Protein AF-F4R7H4-F1 (afdb_monomer_lite)

Radius of gyration: 37.0 Å; chains: 1; bounding box: 96×62×114 Å

Secondary structure (DSSP, 8-state):
---SSSHHHHHHHHHTT--SHHHHHHHHHHHHHHHHHHHHHHHHHHHHHHHHHHHHHHHHHHHHHHHHHHHHHHHHHHHHHHHHHHHTT-TT-SBSSSB--SSS--B-TTBHHHHHHTSHHHHHSSPP-GGGPPPHHHHHHHHHHHHHHHHHHHHHHHHHHHHTT---B-TTS-B-------SSS--------TT--THHHHHHHHHTTT-------HHHHHHHS-HHHHHHHHHHHHHHHHH-STT--SS-HHHHHHHHHHHHHHH-HHHHHHHHHHHHHHHHHHHGGGTS-GGGS-GGG---PPPPHHHHHHHHHHHHHHHHHHHHHHTS----

Sequence (336 aa):
MPGLDESHIEMGSWLSHCDTPADHAINLGLFLSKIHQDVLDGQASIRDELMDRIDTIKDNISNDVIERVQEHLDSGEKLTFQLGCQHVIDSSIEAYTAIIRKPNKTIIENSLFRKIKGLPWCTEQLPPKPNGIALTSDTQTLATMIKEKAKHARENLHTVVLNLIVAVSDVQGQYLTFIRLLDWSVSLYCYIHKEETTEMFLFQIVHVDNGVGESRSSDEIWDNTDMISCTRYAYLRRECLRIYHPNKATSTIWTEVDNQLEYLRSKGRPYTTCFYNILYQQDRKRFDKGTVMYDNIPLADRSFKMPSDDEIQAEIPKLQSRKTNKKANKKTPNKN

Foldseek 3Di:
DPDPPPVVVVVVVQVVPDPDPVSVVVSVVVVVVVVVVVVVVVVVVVVVVVVVVVVVVVVVVVVVVVVVVVVLVVVLLVVLLLLLLLLVLPLQALALDQFDDDDPRDGDCRYSLNSSCVDPVVVVQFPPDDVPNGDPVSVVVSSVSSRVSNVVSVVVVLVLLVCLQDQPQDPVRDRPPPPPPDDDPDPPDDDDDDDDHNQVVLVVSVVSPDPDPDDDDSVRSVVPDDLSSLLSSLVLSLLSLQCPPPPHPPDDSSSVVSVVSVVLVVVDDLLVVLQSVVSSVVSCVQCVSSPDHNVNQPPVRSPSDGDDPVSSVVCSVVVVVVVVVVVVVVPPDPPD

pLDDT: mean 75.37, std 18.03, range [28.56, 97.88]

Structure (mmCIF, N/CA/C/O backbone):
data_AF-F4R7H4-F1
#
_entry.id   AF-F4R7H4-F1
#
loop_
_atom_site.group_PDB
_atom_site.id
_atom_site.type_symbol
_atom_site.label_atom_id
_atom_site.label_alt_id
_atom_site.label_comp_id
_atom_site.label_asym_id
_atom_site.label_entity_id
_atom_site.label_seq_id
_atom_site.pdbx_PDB_ins_code
_atom_site.Cartn_x
_atom_site.Cartn_y
_atom_site.Cartn_z
_atom_site.occupancy
_atom_site.B_iso_or_equiv
_atom_site.auth_seq_id
_atom_site.auth_comp_id
_atom_site.auth_asym_id
_atom_site.auth_atom_id
_atom_site.pdbx_PDB_model_num
ATOM 1 N N . MET A 1 1 ? 19.031 9.542 -57.706 1.00 40.97 1 MET A N 1
ATOM 2 C CA . MET A 1 1 ? 20.351 9.741 -58.333 1.00 40.97 1 MET A CA 1
ATOM 3 C C . MET A 1 1 ? 20.294 10.932 -59.279 1.00 40.97 1 MET A C 1
ATOM 5 O O . MET A 1 1 ? 19.882 10.759 -60.419 1.00 40.97 1 MET A O 1
ATOM 9 N N . PRO A 1 2 ? 20.636 12.139 -58.813 1.00 41.09 2 PRO A N 1
ATOM 10 C CA . PRO A 1 2 ? 20.999 13.255 -59.678 1.00 41.09 2 PRO A CA 1
ATOM 11 C C . PRO A 1 2 ? 22.536 13.315 -59.777 1.00 41.09 2 PRO A C 1
ATOM 13 O O . PRO A 1 2 ? 23.189 13.416 -58.744 1.00 41.09 2 PRO A O 1
ATOM 16 N N . GLY A 1 3 ? 23.126 13.205 -60.974 1.00 48.34 3 GLY A N 1
ATOM 17 C CA . GLY A 1 3 ? 24.572 13.460 -61.139 1.00 48.34 3 GLY A CA 1
ATOM 18 C C . GLY A 1 3 ? 25.363 12.600 -62.131 1.00 48.34 3 GLY A C 1
ATOM 19 O O . GLY A 1 3 ? 26.576 12.740 -62.181 1.00 48.34 3 GLY A O 1
ATOM 20 N N . LEU A 1 4 ? 24.735 11.726 -62.925 1.00 53.59 4 LEU A N 1
ATOM 21 C CA . LEU A 1 4 ? 25.454 10.938 -63.947 1.00 53.59 4 LEU A CA 1
ATOM 22 C C . LEU A 1 4 ? 25.611 11.651 -65.306 1.00 53.59 4 LEU A C 1
ATOM 24 O O . LEU A 1 4 ? 26.200 11.078 -66.215 1.00 53.59 4 LEU A O 1
ATOM 28 N N . ASP A 1 5 ? 25.090 12.871 -65.466 1.00 54.50 5 ASP A N 1
ATOM 29 C CA . ASP A 1 5 ? 24.923 13.482 -66.798 1.00 54.50 5 ASP A CA 1
ATOM 30 C C . ASP A 1 5 ? 26.128 14.328 -67.269 1.00 54.50 5 ASP A C 1
ATOM 32 O O . ASP A 1 5 ? 26.300 14.551 -68.462 1.00 54.50 5 ASP A O 1
ATOM 36 N N . GLU A 1 6 ? 27.023 14.759 -66.369 1.00 57.12 6 GLU A N 1
ATOM 37 C CA . GLU A 1 6 ? 28.155 15.634 -66.745 1.00 57.12 6 GLU A CA 1
ATOM 38 C C . GLU A 1 6 ? 29.482 14.891 -66.991 1.00 57.12 6 GLU A C 1
ATOM 40 O O . GLU A 1 6 ? 30.329 15.374 -67.743 1.00 57.12 6 GLU A O 1
ATOM 45 N N . SER A 1 7 ? 29.672 13.681 -66.451 1.00 57.09 7 SER A N 1
ATOM 46 C CA . SER A 1 7 ? 30.944 12.944 -66.577 1.00 57.09 7 SER A CA 1
ATOM 47 C C . SER A 1 7 ? 31.187 12.351 -67.971 1.00 57.09 7 SER A C 1
ATOM 49 O O . SER A 1 7 ? 32.331 12.093 -68.351 1.00 57.09 7 SER A O 1
ATOM 51 N N . HIS A 1 8 ? 30.134 12.171 -68.772 1.00 56.53 8 HIS A N 1
ATOM 52 C CA . HIS A 1 8 ? 30.250 11.655 -70.137 1.00 56.53 8 HIS A CA 1
ATOM 53 C C . HIS A 1 8 ? 30.793 12.686 -71.139 1.00 56.53 8 HIS A C 1
ATOM 55 O O . HIS A 1 8 ? 31.329 12.291 -72.176 1.00 56.53 8 HIS A O 1
ATOM 61 N N . ILE A 1 9 ? 30.700 13.987 -70.837 1.00 57.56 9 ILE A N 1
ATOM 62 C CA . ILE A 1 9 ? 31.114 15.058 -71.758 1.00 57.56 9 ILE A CA 1
ATOM 63 C C . ILE A 1 9 ? 32.633 15.298 -71.700 1.00 57.56 9 ILE A C 1
ATOM 65 O O . ILE A 1 9 ? 33.240 15.616 -72.723 1.00 57.56 9 ILE A O 1
ATOM 69 N N . GLU A 1 10 ? 33.291 15.066 -70.561 1.00 58.97 10 GLU A N 1
ATOM 70 C CA . GLU A 1 10 ? 34.741 15.287 -70.449 1.00 58.97 10 GLU A CA 1
ATOM 71 C C . GLU A 1 10 ? 35.575 14.209 -71.157 1.00 58.97 10 GLU A C 1
ATOM 73 O O . GLU A 1 10 ? 36.623 14.515 -71.722 1.00 58.97 10 GLU A O 1
ATOM 78 N N . MET A 1 11 ? 35.101 12.964 -71.230 1.00 60.44 11 MET A N 1
ATOM 79 C CA . MET A 1 11 ? 35.876 11.831 -71.760 1.00 60.44 11 MET A CA 1
ATOM 80 C C . MET A 1 11 ? 36.337 12.006 -73.217 1.00 60.44 11 MET A C 1
ATOM 82 O O . MET A 1 11 ? 37.441 11.598 -73.581 1.00 60.44 11 MET A O 1
ATOM 86 N N . GLY A 1 12 ? 35.503 12.636 -74.053 1.00 64.12 12 GLY A N 1
ATOM 87 C CA . GLY A 1 12 ? 35.813 12.879 -75.465 1.00 64.12 12 GLY A CA 1
ATOM 88 C C . GLY A 1 12 ? 36.927 13.910 -75.681 1.00 64.12 12 GLY A C 1
ATOM 89 O O . GLY A 1 12 ? 37.646 13.830 -76.673 1.00 64.12 12 GLY A O 1
ATOM 90 N N . SER A 1 13 ? 37.107 14.839 -74.736 1.00 65.81 13 SER A N 1
ATOM 91 C CA . SER A 1 13 ? 38.111 15.912 -74.805 1.00 65.81 13 SER A CA 1
ATOM 92 C C . SER A 1 13 ? 39.533 15.414 -74.503 1.00 65.81 13 SER A C 1
ATOM 94 O O . SER A 1 13 ? 40.510 15.869 -75.103 1.00 65.81 13 SER A O 1
ATOM 96 N N . TRP A 1 14 ? 39.659 14.421 -73.616 1.00 65.38 14 TRP A N 1
ATOM 97 C CA . TRP A 1 14 ? 40.955 13.883 -73.184 1.00 65.38 14 TRP A CA 1
ATOM 98 C C . TRP A 1 14 ? 41.638 13.014 -74.248 1.00 65.38 14 TRP A C 1
ATOM 100 O O . TRP A 1 14 ? 42.864 12.990 -74.339 1.00 65.38 14 TRP A O 1
ATOM 110 N N . LEU A 1 15 ? 40.861 12.321 -75.084 1.00 62.66 15 LEU A N 1
ATOM 111 C CA . LEU A 1 15 ? 41.403 11.439 -76.123 1.00 62.66 15 LEU A CA 1
ATOM 112 C C . LEU A 1 15 ? 41.821 12.186 -77.399 1.00 62.66 15 LEU A C 1
ATOM 114 O O . LEU A 1 15 ? 42.619 11.658 -78.168 1.00 62.66 15 LEU A O 1
ATOM 118 N N . SER A 1 16 ? 41.340 13.414 -77.631 1.00 69.44 16 SER A N 1
ATOM 119 C CA . SER A 1 16 ? 41.625 14.151 -78.872 1.00 69.44 16 SER A CA 1
ATOM 120 C C . SER A 1 16 ? 42.979 14.876 -78.897 1.00 69.44 16 SER A C 1
ATOM 122 O O . SER A 1 16 ? 43.297 15.489 -79.911 1.00 69.44 16 SER A O 1
ATOM 124 N N . HIS A 1 17 ? 43.759 14.839 -77.809 1.00 67.00 17 HIS A N 1
ATOM 125 C CA . HIS A 1 17 ? 45.001 15.617 -77.638 1.00 67.00 17 HIS A CA 1
ATOM 126 C C . HIS A 1 17 ? 46.262 14.759 -77.405 1.00 67.00 17 HIS A C 1
ATOM 128 O O . HIS A 1 17 ? 47.258 15.251 -76.882 1.00 67.00 17 HIS A O 1
ATOM 134 N N . CYS A 1 18 ? 46.236 13.469 -77.751 1.00 75.38 18 CYS A N 1
ATOM 135 C CA . CYS A 1 18 ? 47.376 12.573 -77.536 1.00 75.38 18 CYS A CA 1
ATOM 136 C C . CYS A 1 18 ? 48.176 12.361 -78.832 1.00 75.38 18 CYS A C 1
ATOM 138 O O . CYS A 1 18 ? 47.785 11.543 -79.665 1.00 75.38 18 CYS A O 1
ATOM 140 N N . ASP A 1 19 ? 49.318 13.037 -78.985 1.00 83.31 19 ASP A N 1
ATOM 141 C CA . ASP A 1 19 ? 50.159 12.928 -80.190 1.00 83.31 19 ASP A CA 1
ATOM 142 C C . ASP A 1 19 ? 51.102 11.708 -80.169 1.00 83.31 19 ASP A C 1
ATOM 144 O O . ASP A 1 19 ? 51.623 11.303 -81.212 1.00 83.31 19 ASP A O 1
ATOM 148 N N . THR A 1 20 ? 51.320 11.082 -79.001 1.00 89.25 20 THR A N 1
ATOM 149 C CA . THR A 1 20 ? 52.224 9.929 -78.861 1.00 89.25 20 THR A CA 1
ATOM 150 C C . THR A 1 20 ? 51.606 8.743 -78.096 1.00 89.25 20 THR A C 1
ATOM 152 O O . THR A 1 20 ? 50.679 8.910 -77.296 1.00 89.25 20 THR A O 1
ATOM 155 N N . PRO A 1 21 ? 52.117 7.506 -78.285 1.00 84.31 21 PRO A N 1
ATOM 156 C CA . PRO A 1 21 ? 51.706 6.341 -77.490 1.00 84.31 21 PRO A CA 1
ATOM 157 C C . PRO A 1 21 ? 51.976 6.479 -75.982 1.00 84.31 21 PRO A C 1
ATOM 159 O O . PRO A 1 21 ? 51.284 5.858 -75.177 1.00 84.31 21 PRO A O 1
ATOM 162 N N . ALA A 1 22 ? 52.972 7.281 -75.589 1.00 84.56 22 ALA A N 1
ATOM 163 C CA . ALA A 1 22 ? 53.285 7.534 -74.183 1.00 84.56 22 ALA A CA 1
ATOM 164 C C . ALA A 1 22 ? 52.190 8.378 -73.508 1.00 84.56 22 ALA A C 1
ATOM 166 O O . ALA A 1 22 ? 51.763 8.045 -72.403 1.00 84.56 22 ALA A O 1
ATOM 167 N N . ASP A 1 23 ? 51.672 9.394 -74.204 1.00 82.38 23 ASP A N 1
ATOM 168 C CA . ASP A 1 23 ? 50.584 10.244 -73.702 1.00 82.38 23 ASP A CA 1
ATOM 169 C C . ASP A 1 23 ? 49.294 9.439 -73.497 1.00 82.38 23 ASP A C 1
ATOM 171 O O . ASP A 1 23 ? 48.607 9.596 -72.489 1.00 82.38 23 ASP A O 1
ATOM 175 N N . HIS A 1 24 ? 49.014 8.486 -74.395 1.00 80.50 24 HIS A N 1
ATOM 176 C CA . HIS A 1 24 ? 47.890 7.556 -74.247 1.00 80.50 24 HIS A CA 1
ATOM 177 C C . HIS A 1 24 ? 48.006 6.691 -72.985 1.00 80.50 24 HIS A C 1
ATOM 179 O O . HIS A 1 24 ? 47.020 6.503 -72.273 1.00 80.50 24 HIS A O 1
ATOM 185 N N . ALA A 1 25 ? 49.198 6.162 -72.691 1.00 83.38 25 ALA A N 1
ATOM 186 C CA . ALA A 1 25 ? 49.417 5.335 -71.506 1.00 83.38 25 ALA A CA 1
ATOM 187 C C . ALA A 1 25 ? 49.271 6.143 -70.205 1.00 83.38 25 ALA A C 1
ATOM 189 O O . ALA A 1 25 ? 48.667 5.661 -69.245 1.00 83.38 25 ALA A O 1
ATOM 190 N N . ILE A 1 26 ? 49.777 7.381 -70.188 1.00 86.62 26 ILE A N 1
ATOM 191 C CA . ILE A 1 26 ? 49.636 8.301 -69.051 1.00 86.62 26 ILE A CA 1
ATOM 192 C C . ILE A 1 26 ? 48.159 8.639 -68.823 1.00 86.62 26 ILE A C 1
ATOM 194 O O . ILE A 1 26 ? 47.664 8.490 -67.705 1.00 86.62 26 ILE A O 1
ATOM 198 N N . ASN A 1 27 ? 47.435 9.018 -69.879 1.00 85.00 27 ASN A N 1
ATOM 199 C CA . ASN A 1 27 ? 46.018 9.365 -69.783 1.00 85.00 27 ASN A CA 1
ATOM 200 C C . ASN A 1 27 ? 45.153 8.174 -69.358 1.00 85.00 27 ASN A C 1
ATOM 202 O O . ASN A 1 27 ? 44.255 8.338 -68.533 1.00 85.00 27 ASN A O 1
ATOM 206 N N . LEU A 1 28 ? 45.463 6.960 -69.826 1.00 85.69 28 LEU A N 1
ATOM 207 C CA . LEU A 1 28 ? 44.797 5.744 -69.355 1.00 85.69 28 LEU A CA 1
ATOM 208 C C . LEU A 1 28 ? 45.054 5.492 -67.859 1.00 85.69 28 LEU A C 1
ATOM 210 O O . LEU A 1 28 ? 44.126 5.151 -67.128 1.00 85.69 28 LEU A O 1
ATOM 214 N N . GLY A 1 29 ? 46.291 5.681 -67.389 1.00 90.50 29 GLY A N 1
ATOM 215 C CA . GLY A 1 29 ? 46.644 5.547 -65.973 1.00 90.50 29 GLY A CA 1
ATOM 216 C C . GLY A 1 29 ? 45.913 6.549 -65.075 1.00 90.50 29 GLY A C 1
ATOM 217 O O . GLY A 1 29 ? 45.365 6.165 -64.038 1.00 90.50 29 GLY A O 1
ATOM 218 N N . LEU A 1 30 ? 45.850 7.819 -65.487 1.00 88.56 30 LEU A N 1
ATOM 219 C CA . LEU A 1 30 ? 45.091 8.862 -64.789 1.00 88.56 30 LEU A CA 1
ATOM 220 C C . LEU A 1 30 ? 43.593 8.547 -64.753 1.00 88.56 30 LEU A C 1
ATOM 222 O O . LEU A 1 30 ? 42.967 8.655 -63.699 1.00 88.56 30 LEU A O 1
ATOM 226 N N . PHE A 1 31 ? 43.034 8.087 -65.872 1.00 85.62 31 PHE A N 1
ATOM 227 C CA . PHE A 1 31 ? 41.631 7.702 -65.963 1.00 85.62 31 PHE A CA 1
ATOM 228 C C . PHE A 1 31 ? 41.280 6.536 -65.025 1.00 85.62 31 PHE A C 1
ATOM 230 O O . PHE A 1 31 ? 40.331 6.628 -64.245 1.00 85.62 31 PHE A O 1
ATOM 237 N N . LEU A 1 32 ? 42.077 5.462 -65.036 1.00 89.50 32 LEU A N 1
ATOM 238 C CA . LEU A 1 32 ? 41.893 4.330 -64.122 1.00 89.50 32 LEU A CA 1
ATOM 239 C C . LEU A 1 32 ? 42.036 4.752 -62.653 1.00 89.50 32 LEU A C 1
ATOM 241 O O . LEU A 1 32 ? 41.293 4.262 -61.802 1.00 89.50 32 LEU A O 1
ATOM 245 N N . SER A 1 33 ? 42.947 5.685 -62.358 1.00 91.88 33 SER A N 1
ATOM 246 C CA . SER A 1 33 ? 43.127 6.228 -61.006 1.00 91.88 33 SER A CA 1
ATOM 247 C C . SER A 1 33 ? 41.905 7.037 -60.555 1.00 91.88 33 SER A C 1
ATOM 249 O O . SER A 1 33 ? 41.483 6.901 -59.409 1.00 91.88 33 SER A O 1
ATOM 251 N N . LYS A 1 34 ? 41.289 7.820 -61.454 1.00 90.62 34 LYS A N 1
ATOM 252 C CA . LYS A 1 34 ? 40.043 8.552 -61.180 1.00 90.62 34 LYS A CA 1
ATOM 253 C C . LYS A 1 34 ? 38.870 7.605 -60.923 1.00 90.62 34 LYS A C 1
ATOM 255 O O . LYS A 1 34 ? 38.199 7.775 -59.912 1.00 90.62 34 LYS A O 1
ATOM 260 N N . ILE A 1 35 ? 38.680 6.566 -61.747 1.00 90.12 35 ILE A N 1
ATOM 261 C CA . ILE A 1 35 ? 37.654 5.537 -61.484 1.00 90.12 35 ILE A CA 1
ATOM 262 C C . ILE A 1 35 ? 37.877 4.891 -60.115 1.00 90.12 35 ILE A C 1
ATOM 264 O O . ILE A 1 35 ? 36.928 4.717 -59.356 1.00 90.12 35 ILE A O 1
ATOM 268 N N . HIS A 1 36 ? 39.119 4.512 -59.794 1.00 92.31 36 HIS A N 1
ATOM 269 C CA . HIS A 1 36 ? 39.421 3.894 -58.507 1.00 92.31 36 HIS A CA 1
ATOM 270 C C . HIS A 1 36 ? 39.072 4.824 -57.341 1.00 92.31 36 HIS A C 1
ATOM 272 O O . HIS A 1 36 ? 38.436 4.377 -56.388 1.00 92.31 36 HIS A O 1
ATOM 278 N N . GLN A 1 37 ? 39.421 6.110 -57.445 1.00 93.12 37 GLN A N 1
ATOM 279 C CA . GLN A 1 37 ? 39.066 7.108 -56.441 1.00 93.12 37 GLN A CA 1
ATOM 280 C C . GLN A 1 37 ? 37.547 7.275 -56.313 1.00 93.12 37 GLN A C 1
ATOM 282 O O . GLN A 1 37 ? 37.039 7.225 -55.201 1.00 93.12 37 GLN A O 1
ATOM 287 N N . ASP A 1 38 ? 36.809 7.369 -57.422 1.00 91.38 38 ASP A N 1
ATOM 288 C CA . ASP A 1 38 ? 35.347 7.508 -57.398 1.00 91.38 38 ASP A CA 1
ATOM 289 C C . ASP A 1 38 ? 34.661 6.273 -56.781 1.00 91.38 38 ASP A C 1
ATOM 291 O O . ASP A 1 38 ? 33.668 6.394 -56.062 1.00 91.38 38 ASP A O 1
ATOM 295 N N . VAL A 1 39 ? 35.208 5.071 -57.006 1.00 93.06 39 VAL A N 1
ATOM 296 C CA . VAL A 1 39 ? 34.743 3.841 -56.344 1.00 93.06 39 VAL A CA 1
ATOM 297 C C . VAL A 1 39 ? 35.020 3.885 -54.841 1.00 93.06 39 VAL A C 1
ATOM 299 O O . VAL A 1 39 ? 34.138 3.519 -54.064 1.00 93.06 39 VAL A O 1
ATOM 302 N N . LEU A 1 40 ? 36.209 4.326 -54.418 1.00 94.25 40 LEU A N 1
ATOM 303 C CA . LEU A 1 40 ? 36.544 4.472 -52.997 1.00 94.25 40 LEU A CA 1
ATOM 304 C C . LEU 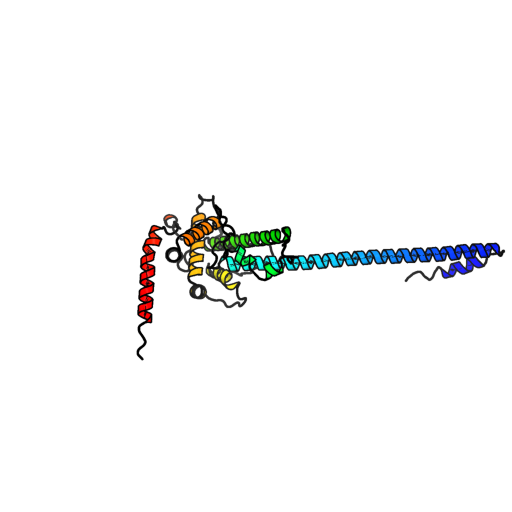A 1 40 ? 35.657 5.518 -52.312 1.00 94.25 40 LEU A C 1
ATOM 306 O O . LEU A 1 40 ? 35.152 5.257 -51.220 1.00 94.25 40 LEU A O 1
ATOM 310 N N . ASP A 1 41 ? 35.415 6.653 -52.965 1.00 93.69 41 ASP A N 1
ATOM 311 C CA . ASP A 1 41 ? 34.553 7.724 -52.463 1.00 93.69 41 ASP A CA 1
ATOM 312 C C . ASP A 1 41 ? 33.097 7.244 -52.356 1.00 93.69 41 ASP A C 1
ATOM 314 O O . ASP A 1 41 ? 32.439 7.456 -51.336 1.00 93.69 41 ASP A O 1
ATOM 318 N N . GLY A 1 42 ? 32.608 6.503 -53.358 1.00 94.06 42 GLY A N 1
ATOM 319 C CA . GLY A 1 42 ? 31.291 5.867 -53.318 1.00 94.06 42 GLY A CA 1
ATOM 320 C C . GLY A 1 42 ? 31.162 4.831 -52.197 1.00 94.06 42 GLY A C 1
ATOM 321 O O . GLY A 1 42 ? 30.161 4.810 -51.482 1.00 94.06 42 GLY A O 1
ATOM 322 N N . GLN A 1 43 ? 32.184 3.994 -51.989 1.00 94.94 43 GLN A N 1
ATOM 323 C CA . GLN A 1 43 ? 32.214 3.028 -50.885 1.00 94.94 43 GLN A CA 1
ATOM 324 C C . GLN A 1 43 ? 32.240 3.715 -49.516 1.00 94.94 43 GLN A C 1
ATOM 326 O O . GLN A 1 43 ? 31.535 3.273 -48.608 1.00 94.94 43 GLN A O 1
ATOM 331 N N . ALA A 1 44 ? 33.026 4.784 -49.363 1.00 94.25 44 ALA A N 1
ATOM 332 C CA . ALA A 1 44 ? 33.068 5.579 -48.141 1.00 94.25 44 ALA A CA 1
ATOM 333 C C . ALA A 1 44 ? 31.703 6.221 -47.858 1.00 94.25 44 ALA A C 1
ATOM 335 O O . ALA A 1 44 ? 31.180 6.051 -46.762 1.00 94.25 44 ALA A O 1
ATOM 336 N N . SER A 1 45 ? 31.078 6.838 -48.866 1.00 95.00 45 SER A N 1
ATOM 337 C CA . SER A 1 45 ? 29.746 7.439 -48.739 1.00 95.00 45 SER A CA 1
ATOM 338 C C . SER A 1 45 ? 28.677 6.420 -48.332 1.00 95.00 45 SER A C 1
ATOM 340 O O . SER A 1 45 ? 27.895 6.698 -47.427 1.00 95.00 45 SER A O 1
ATOM 342 N N . ILE A 1 46 ? 28.664 5.226 -48.939 1.00 94.88 46 ILE A N 1
ATOM 343 C CA . ILE A 1 46 ? 27.721 4.156 -48.571 1.00 94.88 46 ILE A CA 1
ATOM 344 C C . ILE A 1 46 ? 27.983 3.658 -47.148 1.00 94.88 46 ILE A C 1
ATOM 346 O O . ILE A 1 46 ? 27.043 3.405 -46.398 1.00 94.88 46 ILE A O 1
ATOM 350 N N . ARG A 1 47 ? 29.253 3.483 -46.764 1.00 96.06 47 ARG A N 1
ATOM 351 C CA . ARG A 1 47 ? 29.611 3.044 -45.412 1.00 96.06 47 ARG A CA 1
ATOM 352 C C . ARG A 1 47 ? 29.136 4.053 -44.373 1.00 96.06 47 ARG A C 1
ATOM 354 O O . ARG A 1 47 ? 28.568 3.635 -43.369 1.00 96.06 47 ARG A O 1
ATOM 361 N N . ASP A 1 48 ? 29.359 5.337 -44.611 1.00 95.62 48 ASP A N 1
ATOM 362 C CA . ASP A 1 48 ? 28.981 6.391 -43.675 1.00 95.62 48 ASP A CA 1
ATOM 363 C C . ASP A 1 48 ? 27.441 6.478 -43.564 1.00 95.62 48 ASP A C 1
ATOM 365 O O . ASP A 1 48 ? 26.916 6.463 -42.453 1.00 95.62 48 ASP A O 1
ATOM 369 N N . GLU A 1 49 ? 26.701 6.375 -44.681 1.00 96.69 49 GLU A N 1
ATOM 370 C CA . GLU A 1 49 ? 25.228 6.266 -44.665 1.00 96.69 49 GLU A CA 1
ATOM 371 C C . GLU A 1 49 ? 24.743 5.028 -43.886 1.00 96.69 49 GLU A C 1
ATOM 3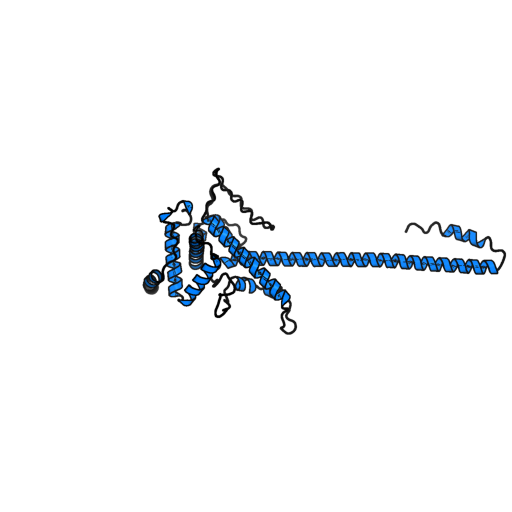73 O O . GLU A 1 49 ? 23.779 5.092 -43.119 1.00 96.69 49 GLU A O 1
ATOM 378 N N . LEU A 1 50 ? 25.401 3.876 -44.057 1.00 95.56 50 LEU A N 1
ATOM 379 C CA . LEU A 1 50 ? 25.063 2.662 -43.313 1.00 95.56 50 LEU A CA 1
ATOM 380 C C . LEU A 1 50 ? 25.319 2.820 -41.812 1.00 95.56 50 LEU A C 1
ATOM 382 O O . LEU A 1 50 ? 24.507 2.338 -41.023 1.00 95.56 50 LEU A O 1
ATOM 386 N N . MET A 1 51 ? 26.408 3.481 -41.414 1.00 95.12 51 MET A N 1
ATOM 387 C CA . MET A 1 51 ? 26.717 3.734 -40.003 1.00 95.12 51 MET A CA 1
ATOM 388 C C . MET A 1 51 ? 25.682 4.668 -39.371 1.00 95.12 51 MET A C 1
ATOM 390 O O . 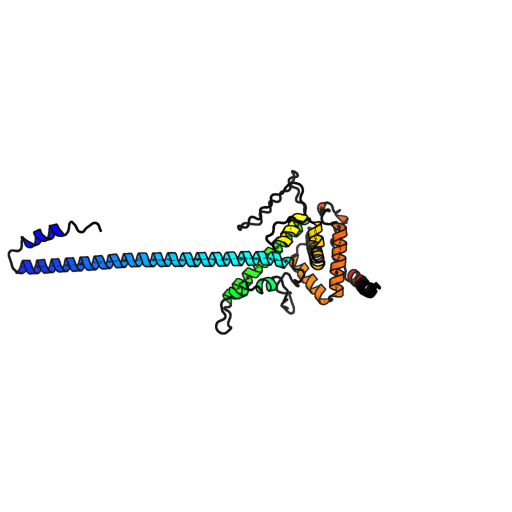MET A 1 51 ? 25.131 4.316 -38.329 1.00 95.12 51 MET A O 1
ATOM 394 N N . ASP A 1 52 ? 25.308 5.755 -40.049 1.00 96.88 52 ASP A N 1
ATOM 395 C CA . ASP A 1 52 ? 24.250 6.667 -39.589 1.00 96.88 52 ASP A CA 1
ATOM 396 C C . ASP A 1 52 ? 22.905 5.941 -39.418 1.00 96.88 52 ASP A C 1
ATOM 398 O O . ASP A 1 52 ? 22.184 6.133 -38.431 1.00 96.88 52 ASP A O 1
ATOM 402 N N . ARG A 1 53 ? 22.561 5.044 -40.352 1.00 96.88 53 ARG A N 1
ATOM 403 C CA . ARG A 1 53 ? 21.344 4.222 -40.252 1.00 96.88 53 ARG A CA 1
ATOM 404 C C . ARG A 1 53 ? 21.422 3.207 -39.117 1.00 96.88 53 ARG A C 1
ATOM 406 O O . ARG A 1 53 ? 20.414 2.984 -38.448 1.00 96.88 53 ARG A O 1
ATOM 413 N N . ILE A 1 54 ? 22.581 2.588 -38.895 1.00 94.75 54 ILE A N 1
ATOM 414 C CA . ILE A 1 54 ? 22.800 1.665 -37.775 1.00 94.75 54 ILE A CA 1
ATOM 415 C C . ILE A 1 54 ? 22.623 2.401 -36.449 1.00 94.75 54 ILE A C 1
ATOM 417 O O . ILE A 1 54 ? 21.932 1.887 -35.571 1.00 94.75 54 ILE A O 1
ATOM 421 N N . ASP A 1 55 ? 23.200 3.589 -36.304 1.00 95.00 55 ASP A N 1
ATOM 422 C CA . ASP A 1 55 ? 23.098 4.366 -35.071 1.00 95.00 55 ASP A CA 1
ATOM 423 C C . ASP A 1 55 ? 21.666 4.868 -34.846 1.00 95.00 55 ASP A C 1
ATOM 425 O O . ASP A 1 55 ? 21.124 4.685 -33.758 1.00 95.00 55 ASP A O 1
ATOM 429 N N . THR A 1 56 ? 20.969 5.299 -35.903 1.00 97.31 56 THR A N 1
ATOM 430 C CA . THR A 1 56 ? 19.526 5.601 -35.840 1.00 97.31 56 THR A CA 1
ATOM 431 C C . THR A 1 56 ? 18.702 4.393 -35.367 1.00 97.31 56 THR A C 1
ATOM 433 O O . THR A 1 56 ? 17.789 4.526 -34.553 1.00 97.31 56 THR A O 1
ATOM 436 N N . ILE A 1 57 ? 19.003 3.185 -35.862 1.00 94.44 57 ILE A N 1
ATOM 437 C CA . ILE A 1 57 ? 18.315 1.957 -35.433 1.00 94.44 57 ILE A CA 1
ATOM 438 C C . ILE A 1 57 ? 18.629 1.636 -33.968 1.00 94.44 57 ILE A C 1
ATOM 440 O O . ILE A 1 57 ? 17.718 1.254 -33.233 1.00 94.44 57 ILE A O 1
ATOM 444 N N . LYS A 1 58 ? 19.884 1.796 -33.527 1.00 91.81 58 LYS A N 1
ATOM 445 C CA . LYS A 1 58 ? 20.266 1.588 -32.121 1.00 91.81 58 LYS A CA 1
ATOM 446 C C . LYS A 1 58 ? 19.506 2.531 -31.197 1.00 91.81 58 LYS A C 1
ATOM 448 O O . LYS A 1 58 ? 18.966 2.062 -30.198 1.00 91.81 58 LYS A O 1
ATOM 453 N N . ASP A 1 59 ? 19.425 3.810 -31.548 1.00 94.06 59 ASP A N 1
ATOM 454 C CA . ASP A 1 59 ? 18.716 4.812 -30.753 1.00 94.06 59 ASP A CA 1
ATOM 455 C C . ASP A 1 59 ? 17.220 4.494 -30.673 1.00 94.06 59 ASP A C 1
ATOM 457 O O . ASP A 1 59 ? 16.642 4.491 -29.587 1.00 94.06 59 ASP A O 1
ATOM 461 N N . ASN A 1 60 ? 16.602 4.119 -31.798 1.00 93.38 60 ASN A N 1
ATOM 462 C CA . ASN A 1 60 ? 15.196 3.713 -31.830 1.00 93.38 60 ASN A CA 1
ATOM 463 C C . ASN A 1 60 ? 14.924 2.476 -30.959 1.00 93.38 60 ASN A C 1
ATOM 465 O O . ASN A 1 60 ? 13.950 2.462 -30.210 1.00 93.38 60 ASN A O 1
ATOM 469 N N . ILE A 1 61 ? 15.787 1.454 -31.018 1.00 89.31 61 ILE A N 1
ATOM 470 C CA . ILE A 1 61 ? 15.661 0.255 -30.173 1.00 89.31 61 ILE A CA 1
ATOM 471 C C . ILE A 1 61 ? 15.864 0.612 -28.698 1.00 89.31 61 ILE A C 1
ATOM 473 O O . ILE A 1 61 ? 15.108 0.145 -27.850 1.00 89.31 61 ILE A O 1
ATOM 477 N N . SER A 1 62 ? 16.862 1.441 -28.379 1.00 90.31 62 SER A N 1
ATOM 478 C CA . SER A 1 62 ? 17.117 1.879 -27.005 1.00 90.31 62 SER A CA 1
ATOM 479 C C . SER A 1 62 ? 15.907 2.617 -26.431 1.00 90.31 62 SER A C 1
ATOM 481 O O . SER A 1 62 ? 15.501 2.332 -25.307 1.00 90.31 62 SER A O 1
ATOM 483 N N . ASN A 1 63 ? 15.295 3.515 -27.206 1.00 87.31 63 ASN A N 1
ATOM 484 C CA . ASN A 1 63 ? 14.117 4.269 -26.784 1.00 87.31 63 ASN A CA 1
ATOM 485 C C . ASN A 1 63 ? 12.880 3.374 -26.599 1.00 87.31 63 ASN A C 1
ATOM 487 O O . ASN A 1 63 ? 12.246 3.466 -25.554 1.00 87.31 63 ASN A O 1
ATOM 491 N N . ASP A 1 64 ? 12.581 2.465 -27.537 1.00 89.06 64 ASP A N 1
ATOM 492 C CA . ASP A 1 64 ? 11.452 1.517 -27.414 1.00 89.06 64 ASP A CA 1
ATOM 493 C C . ASP A 1 64 ? 11.625 0.584 -26.201 1.00 89.06 64 ASP A C 1
ATOM 495 O O . ASP A 1 64 ? 10.677 0.316 -25.464 1.00 89.06 64 ASP A O 1
ATOM 499 N N . VAL A 1 65 ? 12.853 0.126 -25.926 1.00 81.94 65 VAL A N 1
ATOM 500 C CA . VAL A 1 65 ? 13.144 -0.670 -24.723 1.00 81.94 65 VAL A CA 1
ATOM 501 C C . VAL A 1 65 ? 12.945 0.157 -23.451 1.00 81.94 65 VAL A C 1
ATOM 503 O O . VAL A 1 65 ? 12.328 -0.340 -22.509 1.00 81.94 65 VAL A O 1
ATOM 506 N N . ILE A 1 66 ? 13.432 1.402 -23.408 1.00 77.50 66 ILE A N 1
ATOM 507 C CA . ILE A 1 66 ? 13.248 2.300 -22.257 1.00 77.50 66 ILE A CA 1
ATOM 508 C C . ILE A 1 66 ? 11.759 2.570 -22.013 1.00 77.50 66 ILE A C 1
ATOM 510 O O . ILE A 1 66 ? 11.311 2.458 -20.874 1.00 77.50 66 ILE A O 1
ATOM 514 N N . GLU A 1 67 ? 10.989 2.871 -23.061 1.00 83.50 67 GLU A N 1
ATOM 515 C CA . GLU A 1 67 ? 9.554 3.159 -22.968 1.00 83.50 67 GLU A CA 1
ATOM 516 C C . GLU A 1 67 ? 8.777 1.952 -22.433 1.00 83.50 67 GLU A C 1
ATOM 518 O O . GLU A 1 67 ? 8.068 2.071 -21.436 1.00 83.50 67 GLU A O 1
ATOM 523 N N . ARG A 1 68 ? 8.995 0.751 -22.986 1.00 78.31 68 ARG A N 1
ATOM 524 C CA . ARG A 1 68 ? 8.326 -0.471 -22.501 1.00 78.31 68 ARG A CA 1
ATOM 525 C C . ARG A 1 68 ? 8.698 -0.826 -21.068 1.00 78.31 68 ARG A C 1
ATOM 527 O O . ARG A 1 68 ? 7.842 -1.300 -20.317 1.00 78.31 68 ARG A O 1
ATOM 534 N N . VAL A 1 69 ? 9.964 -0.631 -20.685 1.00 71.69 69 VAL A N 1
ATOM 535 C CA . VAL A 1 69 ? 10.416 -0.830 -19.301 1.00 71.69 69 VAL A CA 1
ATOM 536 C C . VAL A 1 69 ? 9.727 0.172 -18.380 1.00 71.69 69 VAL A C 1
ATOM 538 O O . VAL A 1 69 ? 9.244 -0.230 -17.323 1.00 71.69 69 VAL A O 1
ATOM 541 N N . GLN A 1 70 ? 9.618 1.440 -18.783 1.00 73.44 70 GLN A N 1
ATOM 542 C CA . GLN A 1 70 ? 8.932 2.465 -18.003 1.00 73.44 70 GLN A CA 1
ATOM 543 C C . GLN A 1 70 ? 7.439 2.153 -17.851 1.00 73.44 70 GLN A C 1
ATOM 545 O O . GLN A 1 70 ? 6.941 2.158 -16.731 1.00 73.44 70 GLN A O 1
ATOM 550 N N . GLU A 1 71 ? 6.742 1.776 -18.925 1.00 77.94 71 GLU A N 1
ATOM 551 C CA . GLU A 1 71 ? 5.334 1.364 -18.864 1.00 77.94 71 GLU A CA 1
ATOM 552 C C . GLU A 1 71 ? 5.121 0.165 -17.927 1.00 77.94 71 GLU A C 1
ATOM 554 O O . GLU A 1 71 ? 4.174 0.135 -17.135 1.00 77.94 71 GLU A O 1
ATOM 559 N N . HIS A 1 72 ? 6.018 -0.827 -17.976 1.00 73.69 72 HIS A N 1
ATOM 560 C CA . HIS A 1 72 ? 5.958 -1.978 -17.076 1.00 73.69 72 HIS A CA 1
ATOM 561 C C . HIS A 1 72 ? 6.196 -1.568 -15.620 1.00 73.69 72 HIS A C 1
ATOM 563 O O . HIS A 1 72 ? 5.451 -2.012 -14.742 1.00 73.69 72 HIS A O 1
ATOM 569 N N . LEU A 1 73 ? 7.174 -0.697 -15.355 1.00 72.50 73 LEU A N 1
ATOM 570 C CA . LEU A 1 73 ? 7.436 -0.162 -14.017 1.00 72.50 73 LEU A CA 1
ATOM 571 C C . LEU A 1 73 ? 6.238 0.637 -13.495 1.00 72.50 73 LEU A C 1
ATOM 573 O O . LEU A 1 73 ? 5.776 0.371 -12.388 1.00 72.50 73 LEU A O 1
ATOM 577 N N . ASP A 1 74 ? 5.675 1.527 -14.306 1.00 76.81 74 ASP A N 1
ATOM 578 C CA . ASP A 1 74 ? 4.518 2.354 -13.960 1.00 76.81 74 ASP A CA 1
ATOM 579 C C . ASP A 1 74 ? 3.282 1.495 -13.668 1.00 76.81 74 ASP A C 1
ATOM 581 O O . ASP A 1 74 ? 2.557 1.725 -12.692 1.00 76.81 74 ASP A O 1
ATOM 585 N N . SER A 1 75 ? 3.059 0.453 -14.476 1.00 79.31 75 SER A N 1
ATOM 586 C CA . SER A 1 75 ? 1.979 -0.509 -14.249 1.00 79.31 75 SER A CA 1
ATOM 587 C C . SER A 1 75 ? 2.178 -1.284 -12.941 1.00 79.31 75 SER A C 1
ATOM 589 O O . SER A 1 75 ? 1.236 -1.418 -12.154 1.00 79.31 75 SER A O 1
ATOM 591 N N . GLY A 1 76 ? 3.411 -1.718 -12.658 1.00 78.44 76 GLY A N 1
ATOM 592 C CA . GLY A 1 76 ? 3.778 -2.411 -11.429 1.00 78.44 76 GLY A CA 1
ATOM 593 C C . GLY A 1 76 ? 3.615 -1.519 -10.202 1.00 78.44 76 GLY A C 1
ATOM 594 O O . GLY A 1 76 ? 3.031 -1.937 -9.203 1.00 78.44 76 GLY A O 1
ATOM 595 N N . GLU A 1 77 ? 4.052 -0.264 -10.273 1.00 77.75 77 GLU A N 1
ATOM 596 C CA . GLU A 1 77 ? 3.896 0.715 -9.200 1.00 77.75 77 GLU A CA 1
ATOM 597 C C . GLU A 1 77 ? 2.428 1.028 -8.906 1.00 77.75 77 GLU A C 1
ATOM 599 O O . GLU A 1 77 ? 2.021 1.038 -7.737 1.00 77.75 77 GLU A O 1
ATOM 604 N N . LYS A 1 78 ? 1.626 1.246 -9.953 1.00 76.44 78 LYS A N 1
ATOM 605 C CA . LYS A 1 78 ? 0.186 1.493 -9.842 1.00 76.44 78 LYS A CA 1
ATOM 606 C C . LYS A 1 78 ? -0.526 0.303 -9.209 1.00 76.44 78 LYS A C 1
ATOM 608 O O . LYS A 1 78 ? -1.298 0.486 -8.267 1.00 76.44 78 LYS A O 1
ATOM 613 N N . LEU A 1 79 ? -0.215 -0.910 -9.666 1.00 76.56 79 LEU A N 1
ATOM 614 C CA . LEU A 1 79 ? -0.765 -2.144 -9.114 1.00 76.56 79 LEU A CA 1
ATOM 615 C C . LEU A 1 79 ? -0.343 -2.340 -7.650 1.00 76.56 79 LEU A C 1
ATOM 617 O O . LEU A 1 79 ? -1.179 -2.641 -6.802 1.00 76.56 79 LEU A O 1
ATOM 621 N N . THR A 1 80 ? 0.932 -2.099 -7.322 1.00 76.88 80 THR A N 1
ATOM 622 C CA . THR A 1 80 ? 1.453 -2.159 -5.943 1.00 76.88 80 THR A CA 1
ATOM 623 C C . THR A 1 80 ? 0.679 -1.227 -5.025 1.00 76.88 80 THR A C 1
ATOM 625 O O . THR A 1 80 ? 0.315 -1.601 -3.912 1.00 76.88 80 THR A O 1
ATOM 628 N N . PHE A 1 81 ? 0.449 0.003 -5.478 1.00 74.06 81 PHE A N 1
ATOM 629 C CA . PHE A 1 81 ? -0.264 1.007 -4.712 1.00 74.06 81 PHE A CA 1
ATOM 630 C C . PHE A 1 81 ? -1.742 0.642 -4.535 1.00 74.06 81 PHE A C 1
ATOM 632 O O . PHE A 1 81 ? -2.229 0.661 -3.405 1.00 74.06 81 PHE A O 1
ATOM 639 N N . GLN A 1 82 ? -2.431 0.232 -5.606 1.00 74.25 82 GLN A N 1
ATOM 640 C CA . GLN A 1 82 ? -3.822 -0.227 -5.547 1.00 74.25 82 GLN A CA 1
ATOM 641 C C . GLN A 1 82 ? -3.985 -1.390 -4.563 1.00 74.25 82 GLN A C 1
ATOM 643 O O . GLN A 1 82 ? -4.866 -1.363 -3.706 1.00 74.25 82 GLN A O 1
ATOM 648 N N . LEU A 1 83 ? -3.082 -2.369 -4.618 1.00 78.56 83 LEU A N 1
ATOM 649 C CA . LEU A 1 83 ? -3.088 -3.515 -3.710 1.00 78.56 83 LEU A CA 1
ATOM 650 C C . LEU A 1 83 ? -2.685 -3.122 -2.289 1.00 78.56 83 LEU A C 1
ATOM 652 O O . LEU A 1 83 ? -3.207 -3.671 -1.324 1.00 78.56 83 LEU A O 1
ATOM 656 N N . GLY A 1 84 ? -1.815 -2.125 -2.134 1.00 80.25 84 GLY A N 1
ATOM 657 C CA . GLY A 1 84 ? -1.560 -1.488 -0.848 1.00 80.25 84 GLY A CA 1
ATOM 658 C C . GLY A 1 84 ? -2.836 -0.910 -0.240 1.00 80.25 84 GLY A C 1
ATOM 659 O O . GLY A 1 84 ? -3.111 -1.164 0.929 1.00 80.25 84 GLY A O 1
ATOM 660 N N . CYS A 1 85 ? -3.641 -0.197 -1.029 1.00 75.19 85 CYS A N 1
ATOM 661 C CA . CYS A 1 85 ? -4.928 0.361 -0.608 1.00 75.19 85 CYS A CA 1
ATOM 662 C C . CYS A 1 85 ? -5.991 -0.716 -0.327 1.00 75.19 85 CYS A C 1
ATOM 664 O O . CYS A 1 85 ? -6.763 -0.577 0.618 1.00 75.19 85 CYS A O 1
ATOM 666 N N . GLN A 1 86 ? -6.008 -1.812 -1.085 1.00 78.94 86 GLN A N 1
ATOM 667 C CA . GLN A 1 86 ? -6.912 -2.934 -0.825 1.00 78.94 86 GLN A CA 1
ATOM 668 C C . GLN A 1 86 ? -6.522 -3.687 0.452 1.00 78.94 86 GLN A C 1
ATOM 670 O O . GLN A 1 86 ? -7.366 -4.030 1.274 1.00 78.94 86 GLN A O 1
ATOM 675 N N . HIS A 1 87 ? -5.229 -3.935 0.657 1.00 84.75 87 HIS A N 1
ATOM 676 C CA . HIS A 1 87 ? -4.778 -4.703 1.807 1.00 84.75 87 HIS A CA 1
ATOM 677 C C . HIS A 1 87 ? -4.695 -3.871 3.082 1.00 84.75 87 HIS A C 1
ATOM 679 O O . HIS A 1 87 ? -4.877 -4.433 4.149 1.00 84.75 87 HIS A O 1
ATOM 685 N N . VAL A 1 88 ? -4.466 -2.555 3.047 1.00 82.44 88 VAL A N 1
ATOM 686 C CA . VAL A 1 88 ? -4.340 -1.744 4.280 1.00 82.44 88 VAL A CA 1
ATOM 687 C C . VAL A 1 88 ? -5.599 -1.814 5.171 1.00 82.44 88 VAL A C 1
ATOM 689 O O . VAL A 1 88 ? -5.527 -1.624 6.386 1.00 82.44 88 VAL A O 1
ATOM 692 N N . ILE A 1 89 ? -6.750 -2.157 4.601 1.00 77.50 89 ILE A N 1
ATOM 693 C CA . ILE A 1 89 ? -8.014 -2.340 5.326 1.00 77.50 89 ILE A CA 1
ATOM 694 C C . ILE A 1 89 ? -8.305 -3.792 5.716 1.00 77.50 89 ILE A C 1
ATOM 696 O O . ILE A 1 89 ? -9.242 -4.058 6.466 1.00 77.50 89 ILE A O 1
ATOM 700 N N . ASP A 1 90 ? -7.500 -4.730 5.229 1.00 83.50 90 ASP A N 1
ATOM 701 C CA . ASP A 1 90 ? -7.693 -6.156 5.419 1.00 83.50 90 ASP A CA 1
ATOM 702 C C . ASP A 1 90 ? -7.579 -6.514 6.908 1.00 83.50 90 ASP A C 1
ATOM 704 O O . ASP A 1 90 ? -6.557 -6.312 7.579 1.00 83.50 90 ASP A O 1
ATOM 708 N N . SER A 1 91 ? -8.669 -7.064 7.434 1.00 81.31 91 SER A N 1
ATOM 709 C CA . SER A 1 91 ? -8.811 -7.401 8.846 1.00 81.31 91 SER A CA 1
ATOM 710 C C . SER A 1 91 ? -7.864 -8.513 9.307 1.00 81.31 91 SER A C 1
ATOM 712 O O . SER A 1 91 ? -7.594 -8.638 10.503 1.00 81.31 91 SER A O 1
ATOM 714 N N . SER A 1 92 ? -7.299 -9.278 8.370 1.00 85.94 92 SER A N 1
ATOM 715 C CA . SER A 1 92 ? -6.332 -10.341 8.624 1.00 85.94 92 SER A CA 1
ATOM 716 C C . SER A 1 92 ? -4.888 -9.834 8.740 1.00 85.94 92 SER A C 1
ATOM 718 O O . SER A 1 92 ? -3.998 -10.631 9.050 1.00 85.94 92 SER A O 1
ATOM 720 N N . ILE A 1 93 ? -4.616 -8.547 8.490 1.00 88.44 93 ILE A N 1
ATOM 721 C CA . ILE A 1 93 ? -3.268 -8.002 8.671 1.00 88.44 93 ILE A CA 1
ATOM 722 C C . ILE A 1 93 ? -2.875 -8.023 10.141 1.00 88.44 93 ILE A C 1
ATOM 724 O O . ILE A 1 93 ? -3.599 -7.551 11.013 1.00 88.44 93 ILE A O 1
ATOM 728 N N . GLU A 1 94 ? -1.670 -8.502 10.414 1.00 88.12 94 GLU A N 1
ATOM 729 C CA . GLU A 1 94 ? -1.106 -8.522 11.760 1.00 88.12 94 GLU A CA 1
ATOM 730 C C . GLU A 1 94 ? -0.256 -7.281 12.048 1.00 88.12 94 GLU A C 1
ATOM 732 O O . GLU A 1 94 ? -0.200 -6.826 13.188 1.00 88.12 94 GLU A O 1
ATOM 737 N N . ALA A 1 95 ? 0.371 -6.686 11.037 1.00 89.06 95 ALA A N 1
ATOM 738 C CA . ALA A 1 95 ? 1.061 -5.411 11.188 1.00 89.06 95 ALA A CA 1
ATOM 739 C C . ALA A 1 95 ? 1.095 -4.622 9.891 1.00 89.06 95 ALA A C 1
ATOM 741 O O . ALA A 1 95 ? 1.207 -5.163 8.788 1.00 89.06 95 ALA A O 1
ATOM 742 N N . TYR A 1 96 ? 1.065 -3.313 10.050 1.00 86.12 96 TYR A N 1
ATOM 743 C CA . TYR A 1 96 ? 1.188 -2.361 8.969 1.00 86.12 96 TYR A CA 1
ATOM 744 C C . TYR A 1 96 ? 2.638 -2.198 8.530 1.00 86.12 96 TYR A C 1
ATOM 746 O O . TYR A 1 96 ? 2.889 -1.914 7.358 1.00 86.12 96 TYR A O 1
ATOM 754 N N . THR A 1 97 ? 3.602 -2.408 9.428 1.00 81.38 97 THR A N 1
ATOM 755 C CA . THR A 1 97 ? 5.032 -2.437 9.110 1.00 81.38 97 THR A CA 1
ATOM 756 C C . THR A 1 97 ? 5.581 -3.867 9.043 1.00 81.38 97 THR A C 1
ATOM 758 O O . THR A 1 97 ? 5.061 -4.805 9.638 1.00 81.38 97 THR A O 1
ATOM 761 N N . ALA A 1 98 ? 6.651 -4.053 8.264 1.00 70.31 98 ALA A N 1
ATOM 762 C CA . ALA A 1 98 ? 7.243 -5.371 8.018 1.00 70.31 98 ALA A CA 1
ATOM 763 C C . ALA A 1 98 ? 8.080 -5.917 9.194 1.00 70.31 98 ALA A C 1
ATOM 765 O O . ALA A 1 98 ? 8.507 -7.069 9.146 1.00 70.31 98 ALA A O 1
ATOM 766 N N . ILE A 1 99 ? 8.405 -5.085 10.192 1.00 69.62 99 ILE A N 1
ATOM 767 C CA . ILE A 1 99 ? 9.392 -5.405 11.230 1.00 69.62 99 ILE A CA 1
ATOM 768 C C . ILE A 1 99 ? 8.888 -4.903 12.581 1.00 69.62 99 ILE A C 1
ATOM 770 O O . ILE A 1 99 ? 8.842 -3.695 12.809 1.00 69.62 99 ILE A O 1
ATOM 774 N N . ILE A 1 100 ? 8.630 -5.829 13.507 1.00 62.66 100 ILE A N 1
ATOM 775 C CA . ILE A 1 100 ? 8.508 -5.490 14.926 1.00 62.66 100 ILE A CA 1
ATOM 776 C C . ILE A 1 100 ? 9.887 -5.078 15.451 1.00 62.66 100 ILE A C 1
ATOM 778 O O . ILE A 1 100 ? 10.892 -5.785 15.287 1.00 62.66 100 ILE A O 1
ATOM 782 N N . ARG A 1 101 ? 9.953 -3.915 16.099 1.00 60.12 101 ARG A N 1
ATOM 783 C CA . ARG A 1 101 ? 11.184 -3.407 16.705 1.00 60.12 101 ARG A CA 1
ATOM 784 C C . ARG A 1 101 ? 11.501 -4.157 18.002 1.00 60.12 101 ARG A C 1
ATOM 786 O O . ARG A 1 101 ? 10.931 -3.820 19.019 1.00 60.12 101 ARG A O 1
ATOM 793 N N . LYS A 1 102 ? 12.532 -5.015 17.952 1.00 65.81 102 LYS A N 1
ATOM 794 C CA . LYS A 1 102 ? 13.382 -5.511 19.067 1.00 65.81 102 LYS A CA 1
ATOM 795 C C . LYS A 1 102 ? 12.667 -6.219 20.252 1.00 65.81 102 LYS A C 1
ATOM 797 O O . LYS A 1 102 ? 11.546 -5.896 20.595 1.00 65.81 102 LYS A O 1
ATOM 802 N N . PRO A 1 103 ? 13.335 -7.171 20.934 1.00 64.50 103 PRO A N 1
ATOM 803 C CA . PRO A 1 103 ? 14.708 -7.634 20.709 1.00 64.50 103 PRO A CA 1
ATOM 804 C C . PRO A 1 103 ? 14.855 -8.590 19.513 1.00 64.50 103 PRO A C 1
ATOM 806 O O . PRO A 1 103 ? 15.908 -8.594 18.883 1.00 64.50 103 PRO A O 1
ATOM 809 N N . ASN A 1 104 ? 13.795 -9.295 19.105 1.00 72.06 104 ASN A N 1
ATOM 810 C CA . ASN A 1 104 ? 13.940 -10.504 18.280 1.00 72.06 104 ASN A CA 1
ATOM 811 C C . ASN A 1 104 ? 13.614 -10.367 16.781 1.00 72.06 104 ASN A C 1
ATOM 813 O O . ASN A 1 104 ? 13.519 -11.391 16.116 1.00 72.06 104 ASN A O 1
ATOM 817 N N . LYS A 1 105 ? 13.464 -9.143 16.236 1.00 74.38 105 LYS A N 1
ATOM 818 C CA . LYS A 1 105 ? 13.187 -8.859 14.800 1.00 74.38 105 LYS A CA 1
ATOM 819 C C . LYS A 1 105 ? 12.295 -9.928 14.137 1.00 74.38 105 LYS A C 1
ATOM 821 O O . LYS A 1 105 ? 12.636 -10.479 13.089 1.00 74.38 105 LYS A O 1
ATOM 826 N N . THR A 1 106 ? 11.178 -10.255 14.774 1.00 80.44 106 THR A N 1
ATOM 827 C CA . THR A 1 106 ? 10.267 -11.288 14.292 1.00 80.44 106 THR A CA 1
ATOM 828 C C . THR A 1 106 ? 9.629 -10.830 12.988 1.00 80.44 106 THR A C 1
ATOM 830 O O . THR A 1 106 ? 9.097 -9.722 12.882 1.00 80.44 106 THR A O 1
ATOM 833 N N . ILE A 1 107 ? 9.722 -11.684 11.970 1.00 81.88 107 ILE A N 1
ATOM 834 C CA . ILE A 1 107 ? 9.060 -11.465 10.688 1.00 81.88 107 ILE A CA 1
ATOM 835 C C . ILE A 1 107 ? 7.587 -11.814 10.881 1.00 81.88 107 ILE A C 1
ATOM 837 O O . ILE A 1 107 ? 7.264 -12.945 11.228 1.00 81.88 107 ILE A O 1
ATOM 841 N N . ILE A 1 108 ? 6.705 -10.850 10.634 1.00 85.62 108 ILE A N 1
ATOM 842 C CA . ILE A 1 108 ? 5.260 -11.082 10.620 1.00 85.62 108 ILE A CA 1
ATOM 843 C C . ILE A 1 108 ? 4.859 -11.531 9.216 1.00 85.62 108 I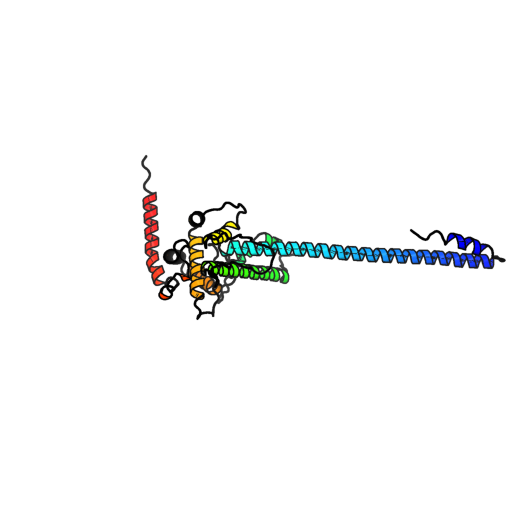LE A C 1
ATOM 845 O O . ILE A 1 108 ? 4.973 -10.752 8.260 1.00 85.62 108 ILE A O 1
ATOM 849 N N . GLU A 1 109 ? 4.376 -12.768 9.099 1.00 87.19 109 GLU A N 1
ATOM 850 C CA . GLU A 1 109 ? 3.933 -13.361 7.829 1.00 87.19 109 GLU A CA 1
ATOM 851 C C . GLU A 1 109 ? 2.766 -12.582 7.214 1.00 87.19 109 GLU A C 1
ATOM 853 O O . GLU A 1 109 ? 2.823 -12.228 6.041 1.00 87.19 109 GLU A O 1
ATOM 858 N N . ASN A 1 110 ? 1.780 -12.193 8.026 1.00 89.69 110 ASN A N 1
ATOM 859 C CA . ASN A 1 110 ? 0.593 -11.451 7.587 1.00 89.69 110 ASN A CA 1
ATOM 860 C C . ASN A 1 110 ? 0.748 -9.922 7.695 1.00 89.69 110 ASN A C 1
ATOM 862 O O . ASN A 1 110 ? -0.205 -9.215 8.021 1.00 89.69 110 ASN A O 1
ATOM 866 N N . SER A 1 111 ? 1.948 -9.378 7.474 1.00 90.56 111 SER A N 1
ATOM 867 C CA . SER A 1 111 ? 2.135 -7.917 7.418 1.00 90.56 111 SER A CA 1
ATOM 868 C C . SER A 1 111 ? 1.682 -7.337 6.074 1.00 90.56 111 SER A C 1
ATOM 870 O O . SER A 1 111 ? 1.765 -8.019 5.054 1.00 90.56 111 SER A O 1
ATOM 872 N N . LEU A 1 112 ? 1.280 -6.059 6.040 1.00 89.62 112 LEU A N 1
ATOM 873 C CA . LEU A 1 112 ? 0.907 -5.355 4.799 1.00 89.62 112 LEU A CA 1
ATOM 874 C C . LEU A 1 112 ? 1.983 -5.507 3.716 1.00 89.62 112 LEU A C 1
ATOM 876 O O . LEU A 1 112 ? 1.700 -5.863 2.577 1.00 89.62 112 LEU A O 1
ATOM 880 N N . PHE A 1 113 ? 3.245 -5.314 4.105 1.00 89.81 113 PHE A N 1
ATOM 881 C CA . PHE A 1 113 ? 4.390 -5.492 3.216 1.00 89.81 113 PHE A CA 1
ATOM 882 C C . PHE A 1 113 ? 4.472 -6.910 2.640 1.00 89.81 113 PHE A C 1
ATOM 884 O O . PHE A 1 113 ? 4.766 -7.073 1.460 1.00 89.81 113 PHE A O 1
ATOM 891 N N . ARG A 1 114 ? 4.240 -7.943 3.459 1.00 89.12 114 ARG A N 1
ATOM 892 C CA . ARG A 1 114 ? 4.293 -9.340 3.013 1.00 89.12 114 ARG A CA 1
ATOM 893 C C . ARG A 1 114 ? 3.110 -9.703 2.132 1.00 89.12 114 ARG A C 1
ATOM 895 O O . ARG A 1 114 ? 3.333 -10.419 1.165 1.00 89.12 114 ARG A O 1
ATOM 902 N N . LYS A 1 115 ? 1.915 -9.182 2.418 1.00 89.94 115 LYS A N 1
ATOM 903 C CA . LYS A 1 115 ? 0.748 -9.353 1.546 1.00 89.94 115 LYS A CA 1
ATOM 904 C C . LYS A 1 115 ? 1.018 -8.794 0.156 1.00 89.94 115 LYS A C 1
ATOM 906 O O . LYS A 1 115 ? 0.879 -9.528 -0.809 1.00 89.94 115 LYS A O 1
ATOM 911 N N . ILE A 1 116 ? 1.538 -7.567 0.067 1.00 87.75 116 ILE A N 1
ATOM 912 C CA . ILE A 1 116 ? 1.914 -6.965 -1.221 1.00 87.75 116 ILE A CA 1
ATOM 913 C C . ILE A 1 116 ? 3.062 -7.753 -1.878 1.00 87.75 116 ILE A C 1
ATOM 915 O O . ILE A 1 116 ? 3.006 -8.084 -3.055 1.00 87.75 116 ILE A O 1
ATOM 919 N N . LYS A 1 117 ? 4.098 -8.124 -1.118 1.00 86.50 117 LYS A N 1
ATOM 920 C CA . LYS A 1 117 ? 5.247 -8.875 -1.650 1.00 86.50 117 LYS A CA 1
ATOM 921 C C . LYS A 1 117 ? 4.898 -10.302 -2.103 1.00 86.50 117 LYS A C 1
ATOM 923 O O . LYS A 1 117 ? 5.617 -10.863 -2.923 1.00 86.50 117 LYS A O 1
ATOM 928 N N . GLY A 1 118 ? 3.862 -10.913 -1.533 1.00 85.00 118 GLY A N 1
ATOM 929 C CA . GLY A 1 118 ? 3.441 -12.288 -1.815 1.00 85.00 118 GLY A CA 1
ATOM 930 C C . GLY A 1 118 ? 2.624 -12.445 -3.097 1.00 85.00 118 GLY A C 1
ATOM 931 O O . GLY A 1 118 ? 2.219 -13.558 -3.415 1.00 85.00 118 GLY A O 1
ATOM 932 N N . LEU A 1 119 ? 2.367 -11.353 -3.815 1.00 82.44 119 LEU A N 1
ATOM 933 C CA . LEU A 1 119 ? 1.561 -11.362 -5.027 1.00 82.44 119 LEU A CA 1
ATOM 934 C C . LEU A 1 119 ? 2.317 -11.971 -6.221 1.00 82.44 119 LEU A C 1
ATOM 936 O O . LEU A 1 119 ? 3.534 -11.783 -6.319 1.00 82.44 119 LEU A O 1
ATOM 940 N N . PRO A 1 120 ? 1.615 -12.635 -7.164 1.00 81.75 120 PRO A N 1
ATOM 941 C CA . PRO A 1 120 ? 2.241 -13.275 -8.325 1.00 81.75 120 PRO A CA 1
ATOM 942 C C . PRO A 1 120 ? 3.141 -12.329 -9.129 1.00 81.75 120 PRO A C 1
ATOM 944 O O . PRO A 1 120 ? 4.295 -12.654 -9.401 1.00 81.75 120 PRO A O 1
ATOM 947 N N . TRP A 1 121 ? 2.681 -11.101 -9.385 1.00 79.44 121 TRP A N 1
ATOM 948 C CA . TRP A 1 121 ? 3.457 -10.119 -10.146 1.00 79.44 121 TRP A CA 1
ATOM 949 C C . TRP A 1 121 ? 4.789 -9.767 -9.455 1.00 79.44 121 TRP A C 1
ATOM 951 O O . TRP A 1 121 ? 5.811 -9.646 -10.117 1.00 79.44 121 TRP A O 1
ATOM 961 N N . CYS A 1 122 ? 4.836 -9.678 -8.117 1.00 78.75 122 CYS A N 1
ATOM 962 C CA . CYS A 1 122 ? 6.090 -9.452 -7.389 1.00 78.75 122 CYS A CA 1
ATOM 963 C C . CYS A 1 122 ? 7.076 -10.603 -7.604 1.00 78.75 122 CYS A C 1
ATOM 965 O O . CYS A 1 122 ? 8.282 -10.378 -7.640 1.00 78.75 122 CYS A O 1
ATOM 967 N N . THR A 1 123 ? 6.579 -11.838 -7.710 1.00 78.75 123 THR A N 1
ATOM 968 C CA . THR A 1 123 ? 7.428 -13.006 -7.973 1.00 78.75 123 THR A CA 1
ATOM 969 C C . THR A 1 123 ? 7.897 -13.085 -9.421 1.00 78.75 123 THR A C 1
ATOM 971 O O . THR A 1 123 ? 9.016 -13.535 -9.647 1.00 78.75 123 THR A O 1
ATOM 974 N N . GLU A 1 124 ? 7.092 -12.602 -10.367 1.00 81.06 124 GLU A N 1
ATOM 975 C CA . GLU A 1 124 ? 7.424 -12.531 -11.796 1.00 81.06 124 GLU A CA 1
ATOM 976 C C . GLU A 1 124 ? 8.437 -11.421 -12.109 1.00 81.06 124 GLU A C 1
ATOM 978 O O . GLU A 1 124 ? 9.290 -11.597 -12.972 1.00 81.06 124 GLU A O 1
ATOM 983 N N . GLN A 1 125 ? 8.374 -10.302 -11.381 1.00 76.81 125 GLN A N 1
ATOM 984 C CA . GLN A 1 125 ? 9.276 -9.154 -11.550 1.00 76.81 125 GLN A CA 1
ATOM 985 C C . GLN A 1 125 ? 10.617 -9.313 -10.818 1.00 76.81 125 GLN A C 1
ATOM 987 O O . GLN A 1 125 ? 11.532 -8.510 -11.001 1.00 76.81 125 GLN A O 1
ATOM 992 N N . LEU A 1 126 ? 10.758 -10.322 -9.953 1.00 73.94 126 LEU A N 1
ATOM 993 C CA . LEU A 1 126 ? 12.056 -10.628 -9.361 1.00 73.94 126 LEU A CA 1
ATOM 994 C C . LEU A 1 126 ? 12.957 -11.241 -10.437 1.00 73.94 126 LEU A C 1
ATOM 996 O O . LEU A 1 126 ? 12.509 -12.158 -11.130 1.00 73.94 126 LEU A O 1
ATOM 1000 N N . PRO A 1 127 ? 14.232 -10.815 -10.545 1.00 70.06 127 PRO A N 1
ATOM 1001 C CA . PRO A 1 127 ? 15.160 -11.455 -11.458 1.00 70.06 127 PRO A CA 1
ATOM 1002 C C . PRO A 1 127 ? 15.139 -12.967 -11.225 1.00 70.06 127 PRO A C 1
ATOM 1004 O O . PRO A 1 127 ? 15.109 -13.401 -10.057 1.00 70.06 127 PRO A O 1
ATOM 1007 N N . PRO A 1 128 ? 15.168 -13.785 -12.294 1.00 73.38 128 PRO A N 1
ATOM 1008 C CA . PRO A 1 128 ? 15.347 -15.215 -12.132 1.00 73.38 128 PRO A CA 1
ATOM 1009 C C . PRO A 1 128 ? 16.573 -15.443 -11.250 1.00 73.38 128 PRO A C 1
ATOM 1011 O O . PRO A 1 128 ? 17.529 -14.672 -11.290 1.00 73.38 128 PRO A O 1
ATOM 1014 N N . LYS A 1 129 ? 16.527 -16.469 -10.402 1.00 79.44 129 LYS A N 1
ATOM 1015 C CA . LYS A 1 129 ? 17.632 -16.807 -9.500 1.00 79.44 129 LYS A CA 1
ATOM 1016 C C . LYS A 1 129 ? 18.558 -17.795 -10.211 1.00 79.44 129 LYS A C 1
ATOM 1018 O O . LYS A 1 129 ? 18.346 -19.001 -10.036 1.00 79.44 129 LYS A O 1
ATOM 1023 N N . P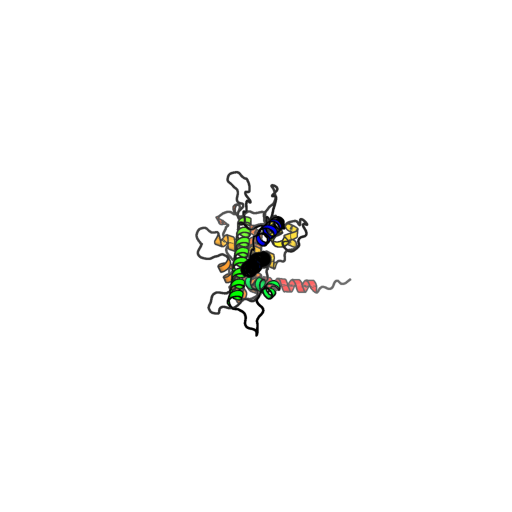RO A 1 130 ? 19.556 -17.368 -11.013 1.00 70.19 130 PRO A N 1
ATOM 1024 C CA . PRO A 1 130 ? 20.515 -18.310 -11.567 1.00 70.19 130 PRO A CA 1
ATOM 1025 C C . PRO A 1 130 ? 21.189 -19.029 -10.395 1.00 70.19 130 PRO A C 1
ATOM 1027 O O . PRO A 1 130 ? 21.742 -18.401 -9.491 1.00 70.19 130 PRO A O 1
ATOM 1030 N N . ASN A 1 131 ? 21.071 -20.357 -10.363 1.00 79.00 131 ASN A N 1
ATOM 1031 C CA . ASN A 1 131 ? 21.619 -21.209 -9.301 1.00 79.00 131 ASN A CA 1
ATOM 1032 C C . ASN A 1 131 ? 21.085 -20.901 -7.886 1.00 79.00 131 ASN A C 1
ATOM 1034 O O . ASN A 1 131 ? 21.770 -21.135 -6.894 1.00 79.00 131 ASN A O 1
ATOM 1038 N N . GLY A 1 132 ? 19.870 -20.351 -7.773 1.00 79.12 132 GLY A N 1
ATOM 1039 C CA . GLY A 1 132 ? 19.261 -20.024 -6.480 1.00 79.12 132 GLY A CA 1
ATOM 1040 C C . GLY A 1 132 ? 19.807 -18.754 -5.813 1.00 79.12 132 GLY A C 1
ATOM 1041 O O . GLY A 1 132 ? 19.336 -18.395 -4.732 1.00 79.12 132 GLY A O 1
ATOM 1042 N N . ILE A 1 133 ? 20.738 -18.040 -6.456 1.00 68.69 133 ILE A N 1
ATOM 1043 C CA . ILE A 1 133 ? 21.285 -16.773 -5.963 1.00 68.69 133 ILE A CA 1
ATOM 1044 C C . ILE A 1 133 ? 20.414 -15.632 -6.497 1.00 68.69 133 ILE A C 1
ATOM 1046 O O . ILE A 1 133 ? 20.273 -15.456 -7.703 1.00 68.69 133 ILE A O 1
ATOM 1050 N N . ALA A 1 134 ? 19.802 -14.862 -5.597 1.00 70.00 134 ALA A N 1
ATOM 1051 C CA . ALA A 1 134 ? 19.095 -13.638 -5.965 1.00 70.00 134 ALA A CA 1
ATOM 1052 C C . ALA A 1 134 ? 20.096 -12.479 -6.069 1.00 70.00 134 ALA A C 1
ATOM 1054 O O . ALA A 1 134 ? 20.900 -12.287 -5.153 1.00 70.00 134 ALA A O 1
ATOM 1055 N N . LEU A 1 135 ? 20.021 -11.686 -7.142 1.00 68.12 135 LEU A N 1
ATOM 1056 C CA . LEU A 1 135 ? 20.751 -10.421 -7.226 1.00 68.12 135 LEU A CA 1
ATOM 1057 C C . LEU A 1 135 ? 20.273 -9.497 -6.099 1.00 68.12 135 LEU A C 1
ATOM 1059 O O . LEU A 1 135 ? 19.075 -9.233 -5.931 1.00 68.12 135 LEU A O 1
ATOM 1063 N N . THR A 1 136 ? 21.222 -9.068 -5.270 1.00 76.44 136 THR A N 1
ATOM 1064 C CA . THR A 1 136 ? 20.940 -8.348 -4.025 1.00 76.44 136 THR A CA 1
ATOM 1065 C C . THR A 1 136 ? 20.406 -6.943 -4.284 1.00 76.44 136 THR A C 1
ATOM 1067 O O . THR A 1 136 ? 19.516 -6.511 -3.552 1.00 76.44 136 THR A O 1
ATOM 1070 N N . SER A 1 137 ? 20.882 -6.266 -5.337 1.00 83.75 137 SER A N 1
ATOM 1071 C CA . SER A 1 137 ? 20.458 -4.913 -5.721 1.00 83.75 137 SER A CA 1
ATOM 1072 C C . SER A 1 137 ? 18.983 -4.864 -6.099 1.00 83.75 137 SER A C 1
ATOM 1074 O O . SER A 1 137 ? 18.219 -4.123 -5.492 1.00 83.75 137 SER A O 1
ATOM 1076 N N . ASP A 1 138 ? 18.553 -5.705 -7.033 1.00 77.31 138 ASP A N 1
ATOM 1077 C CA . ASP A 1 138 ? 17.211 -5.621 -7.619 1.00 77.31 138 ASP A CA 1
ATOM 1078 C C . ASP A 1 138 ? 16.153 -6.041 -6.598 1.00 77.31 138 ASP A C 1
ATOM 1080 O O . ASP A 1 138 ? 15.111 -5.404 -6.439 1.00 77.31 138 ASP A O 1
ATOM 1084 N N . THR A 1 139 ? 16.477 -7.063 -5.798 1.00 80.88 139 THR A N 1
ATOM 1085 C CA . THR A 1 139 ? 15.647 -7.480 -4.663 1.00 80.88 139 THR A CA 1
ATOM 1086 C C . THR A 1 139 ? 15.500 -6.352 -3.636 1.00 80.88 139 THR A C 1
ATOM 1088 O O . THR A 1 139 ? 14.431 -6.191 -3.038 1.00 80.88 139 THR A O 1
ATOM 1091 N N . GLN A 1 140 ? 16.560 -5.571 -3.404 1.00 84.88 140 GLN A N 1
ATOM 1092 C CA . GLN A 1 140 ? 16.539 -4.430 -2.493 1.00 84.88 140 GLN A CA 1
ATOM 1093 C C . GLN A 1 140 ? 15.742 -3.255 -3.071 1.00 84.88 140 GLN A C 1
ATOM 1095 O O . GLN A 1 140 ? 14.962 -2.650 -2.330 1.00 84.88 140 GLN A O 1
ATOM 1100 N N . THR A 1 141 ? 15.880 -2.966 -4.365 1.00 85.50 141 THR A N 1
ATOM 1101 C CA . THR A 1 141 ? 15.100 -1.946 -5.079 1.00 85.50 141 THR A CA 1
ATOM 1102 C C . THR A 1 141 ? 13.610 -2.264 -5.015 1.00 85.50 141 THR A C 1
ATOM 1104 O O . THR A 1 141 ? 12.840 -1.456 -4.494 1.00 85.50 141 THR A O 1
ATOM 1107 N N . LEU A 1 142 ? 13.206 -3.484 -5.392 1.00 83.06 142 LEU A N 1
ATOM 1108 C CA . LEU A 1 142 ? 11.810 -3.922 -5.316 1.00 83.06 142 LEU A CA 1
ATOM 1109 C C . LEU A 1 142 ? 11.274 -3.851 -3.877 1.00 83.06 142 LEU A C 1
ATOM 1111 O O . LEU A 1 142 ? 10.187 -3.332 -3.626 1.00 83.06 142 LEU A O 1
ATOM 1115 N N . ALA A 1 143 ? 12.044 -4.328 -2.894 1.00 86.56 143 ALA A N 1
ATOM 1116 C CA . ALA A 1 143 ? 11.640 -4.247 -1.492 1.00 86.56 143 ALA A CA 1
ATOM 1117 C C . ALA A 1 143 ? 11.497 -2.798 -0.993 1.00 86.56 143 ALA A C 1
ATOM 1119 O O . ALA A 1 143 ? 10.693 -2.547 -0.095 1.00 86.56 143 ALA A O 1
ATOM 1120 N N . THR A 1 144 ? 12.275 -1.860 -1.532 1.00 87.75 144 THR A N 1
ATOM 1121 C CA . THR A 1 144 ? 12.199 -0.432 -1.192 1.00 87.75 144 THR A CA 1
ATOM 1122 C C . THR A 1 144 ? 10.959 0.197 -1.817 1.00 87.75 144 THR A C 1
ATOM 1124 O O . THR A 1 144 ? 10.177 0.811 -1.098 1.00 87.75 144 THR A O 1
ATOM 1127 N N . MET A 1 145 ? 10.704 -0.069 -3.099 1.00 86.44 145 MET A N 1
ATOM 1128 C CA . MET A 1 145 ? 9.489 0.354 -3.799 1.00 86.44 145 MET A CA 1
ATOM 1129 C C . MET A 1 145 ? 8.223 -0.131 -3.076 1.00 86.44 145 MET A C 1
ATOM 1131 O O . MET A 1 145 ? 7.359 0.675 -2.739 1.00 86.44 145 MET A O 1
ATOM 1135 N N . ILE A 1 146 ? 8.136 -1.422 -2.725 1.00 85.88 146 ILE A N 1
ATOM 1136 C CA . ILE A 1 146 ? 6.985 -1.967 -1.980 1.00 85.88 146 ILE A CA 1
ATOM 1137 C C . ILE A 1 146 ? 6.819 -1.264 -0.623 1.00 85.88 146 ILE A C 1
ATOM 1139 O O . ILE A 1 146 ? 5.694 -0.978 -0.212 1.00 85.88 146 ILE A O 1
ATOM 1143 N N . LYS A 1 147 ? 7.915 -0.969 0.094 1.00 87.31 147 LYS A N 1
ATOM 1144 C CA . LYS A 1 147 ? 7.848 -0.244 1.377 1.00 87.31 147 LYS A CA 1
ATOM 1145 C C . LYS A 1 147 ? 7.308 1.172 1.208 1.00 87.31 147 LYS A C 1
ATOM 1147 O O . LYS A 1 147 ? 6.460 1.560 2.010 1.00 87.31 147 LYS A O 1
ATOM 1152 N N . GLU A 1 148 ? 7.777 1.915 0.209 1.00 86.00 148 GLU A N 1
ATOM 1153 C CA . GLU A 1 148 ? 7.305 3.280 -0.049 1.00 86.00 148 GLU A CA 1
ATOM 1154 C C . GLU A 1 148 ? 5.839 3.284 -0.492 1.00 86.00 148 GLU A C 1
ATOM 1156 O O . GLU A 1 148 ? 5.036 4.018 0.077 1.00 86.00 148 GLU A O 1
ATOM 1161 N N . LYS A 1 149 ? 5.420 2.391 -1.398 1.00 83.56 149 LYS A N 1
ATOM 1162 C CA . LYS A 1 149 ? 4.003 2.302 -1.797 1.00 83.56 149 LYS A CA 1
ATOM 1163 C C . LYS A 1 149 ? 3.100 1.864 -0.640 1.00 83.56 149 LYS A C 1
ATOM 1165 O O . LYS A 1 149 ? 2.034 2.443 -0.452 1.00 83.56 149 LYS A O 1
ATOM 1170 N N . ALA A 1 150 ? 3.533 0.918 0.198 1.00 84.56 150 ALA A N 1
ATOM 1171 C CA . ALA A 1 150 ? 2.802 0.547 1.413 1.00 84.56 150 ALA A CA 1
ATOM 1172 C C . ALA A 1 150 ? 2.718 1.711 2.415 1.00 84.56 150 ALA A C 1
ATOM 1174 O O . ALA A 1 150 ? 1.698 1.891 3.078 1.00 84.56 150 ALA A O 1
ATOM 1175 N N . LYS A 1 151 ? 3.781 2.514 2.537 1.00 86.88 151 LYS A N 1
ATOM 1176 C CA . LYS A 1 151 ? 3.784 3.734 3.349 1.00 86.88 151 LYS A CA 1
ATOM 1177 C C . LYS A 1 151 ? 2.788 4.758 2.806 1.00 86.88 151 LYS A C 1
ATOM 1179 O O . LYS A 1 151 ? 1.989 5.246 3.597 1.00 86.88 151 LYS A O 1
ATOM 1184 N N . HIS A 1 152 ? 2.765 5.007 1.500 1.00 81.62 152 HIS A N 1
ATOM 1185 C CA . HIS A 1 152 ? 1.789 5.904 0.881 1.00 81.62 152 HIS A CA 1
ATOM 1186 C C . HIS A 1 152 ? 0.351 5.399 1.022 1.00 81.62 152 HIS A C 1
ATOM 1188 O O . HIS A 1 152 ? -0.529 6.175 1.374 1.00 81.62 152 HIS A O 1
ATOM 1194 N N . ALA A 1 153 ? 0.099 4.099 0.842 1.00 80.88 153 ALA A N 1
ATOM 1195 C CA . ALA A 1 153 ? -1.224 3.515 1.078 1.00 80.88 153 ALA A CA 1
ATOM 1196 C C . ALA A 1 153 ? -1.699 3.748 2.524 1.00 80.88 153 ALA A C 1
ATOM 1198 O O . ALA A 1 153 ? -2.849 4.114 2.760 1.00 80.88 153 ALA A O 1
ATOM 1199 N N . ARG A 1 154 ? -0.793 3.608 3.501 1.00 87.06 154 ARG A N 1
ATOM 1200 C CA . ARG A 1 154 ? -1.064 3.956 4.902 1.00 87.06 154 ARG A CA 1
ATOM 1201 C C . ARG A 1 154 ? -1.328 5.448 5.082 1.00 87.06 154 ARG A C 1
ATOM 1203 O O . ARG A 1 154 ? -2.317 5.804 5.702 1.00 87.06 154 ARG A O 1
ATOM 1210 N N . GLU A 1 155 ? -0.479 6.326 4.563 1.00 82.50 155 GLU A N 1
ATOM 1211 C CA . GLU A 1 155 ? -0.676 7.782 4.654 1.00 82.50 155 GLU A CA 1
ATOM 1212 C C . GLU A 1 155 ? -2.010 8.218 4.037 1.00 82.50 155 GLU A C 1
ATOM 1214 O O . GLU A 1 155 ? -2.721 9.026 4.627 1.00 82.50 155 GLU A O 1
ATOM 1219 N N . ASN A 1 156 ? -2.412 7.610 2.924 1.00 78.19 156 ASN A N 1
ATOM 1220 C CA . ASN A 1 156 ? -3.711 7.855 2.312 1.00 78.19 156 ASN A CA 1
ATOM 1221 C C . ASN A 1 156 ? -4.856 7.360 3.190 1.00 78.19 156 ASN A C 1
ATOM 1223 O O . ASN A 1 156 ? -5.803 8.110 3.408 1.00 78.19 156 ASN A O 1
ATOM 1227 N N . LEU A 1 157 ? -4.754 6.159 3.772 1.00 80.19 157 LEU A N 1
ATOM 1228 C CA . LEU A 1 157 ? -5.748 5.699 4.743 1.00 80.19 157 LEU A CA 1
ATOM 1229 C C . LEU A 1 157 ? -5.821 6.636 5.957 1.00 80.19 157 LEU A C 1
ATOM 1231 O O . LEU A 1 157 ? -6.915 6.945 6.415 1.00 80.19 157 LEU A O 1
ATOM 1235 N N . HIS A 1 158 ? -4.683 7.119 6.463 1.00 81.06 158 HIS A N 1
ATOM 1236 C CA . HIS A 1 158 ? -4.644 8.083 7.564 1.00 81.06 158 HIS A CA 1
ATOM 1237 C C . HIS A 1 158 ? -5.396 9.364 7.202 1.00 81.06 158 HIS A C 1
ATOM 1239 O O . HIS A 1 158 ? -6.269 9.784 7.957 1.00 81.06 158 HIS A O 1
ATOM 1245 N N . THR A 1 159 ? -5.091 9.945 6.041 1.00 75.50 159 THR A N 1
ATOM 1246 C CA . THR A 1 159 ? -5.752 11.148 5.530 1.00 75.50 159 THR A CA 1
ATOM 1247 C C . THR A 1 159 ? -7.246 10.926 5.353 1.00 75.50 159 THR A C 1
ATOM 1249 O O . THR A 1 159 ? -8.030 11.763 5.783 1.00 75.50 159 THR A O 1
ATOM 1252 N N . VAL A 1 160 ? -7.662 9.786 4.791 1.00 70.56 160 VAL A N 1
ATOM 1253 C CA . VAL A 1 160 ? -9.087 9.461 4.664 1.00 70.56 160 VAL A CA 1
ATOM 1254 C C . VAL A 1 160 ? -9.730 9.387 6.041 1.00 70.56 160 VAL A C 1
ATOM 1256 O O . VAL A 1 160 ? -10.705 10.083 6.285 1.00 70.56 160 VAL A O 1
ATOM 1259 N N . VAL A 1 161 ? -9.162 8.625 6.975 1.00 73.62 161 VAL A N 1
ATOM 1260 C CA . VAL A 1 161 ? -9.713 8.510 8.331 1.00 73.62 161 VAL A CA 1
ATOM 1261 C C . VAL A 1 161 ? -9.802 9.879 9.016 1.00 73.62 161 VAL A C 1
ATOM 1263 O O . VAL A 1 161 ? -10.809 10.150 9.661 1.00 73.62 161 VAL A O 1
ATOM 1266 N N . LEU A 1 162 ? -8.806 10.757 8.848 1.00 71.25 162 LEU A N 1
ATOM 1267 C CA . LEU A 1 162 ? -8.825 12.126 9.374 1.00 71.25 162 LEU A CA 1
ATOM 1268 C C . LEU A 1 162 ? -9.852 13.032 8.687 1.00 71.25 162 LEU A C 1
ATOM 1270 O O . LEU A 1 162 ? -10.501 13.817 9.367 1.00 71.25 162 LEU A O 1
ATOM 1274 N N . ASN A 1 163 ? -10.046 12.925 7.378 1.00 65.25 163 ASN A N 1
ATOM 1275 C CA . ASN A 1 163 ? -11.046 13.722 6.665 1.00 65.25 163 ASN A CA 1
ATOM 1276 C C . ASN A 1 163 ? -12.474 13.259 6.983 1.00 65.25 163 ASN A C 1
ATOM 1278 O O . ASN A 1 163 ? -13.384 14.074 7.052 1.00 65.25 163 ASN A O 1
ATOM 1282 N N . LEU A 1 164 ? -12.673 11.966 7.261 1.00 60.75 164 LEU A N 1
ATOM 1283 C CA . LEU A 1 164 ? -13.939 11.452 7.803 1.00 60.75 164 LEU A CA 1
ATOM 1284 C C . LEU A 1 164 ? -14.215 11.967 9.226 1.00 60.75 164 LEU A C 1
ATOM 1286 O O . LEU A 1 164 ? -15.346 11.913 9.702 1.00 60.75 164 LEU A O 1
ATOM 1290 N N . ILE A 1 165 ? -13.176 12.423 9.925 1.00 58.16 165 ILE A N 1
ATOM 1291 C CA . ILE A 1 165 ? -13.267 13.029 11.251 1.00 58.16 165 ILE A CA 1
ATOM 1292 C C . ILE A 1 165 ? -13.534 14.534 11.112 1.00 58.16 165 ILE A C 1
ATOM 1294 O O . ILE A 1 165 ? -14.453 15.046 11.746 1.00 58.16 165 ILE A O 1
ATOM 1298 N N . VAL A 1 166 ? -12.747 15.238 10.297 1.00 49.44 166 VAL A N 1
ATOM 1299 C CA . VAL A 1 166 ? -12.777 16.696 10.157 1.00 49.44 166 VAL A CA 1
ATOM 1300 C C . VAL A 1 166 ? -13.577 17.070 8.916 1.00 49.44 166 VAL A C 1
ATOM 1302 O O . VAL A 1 166 ? -13.073 17.030 7.795 1.00 49.44 166 VAL A O 1
ATOM 1305 N N . ALA A 1 167 ? -14.821 17.498 9.117 1.00 45.38 167 ALA A N 1
ATOM 1306 C CA . ALA A 1 167 ? -15.533 18.246 8.097 1.00 45.38 167 ALA A CA 1
ATOM 1307 C C . ALA A 1 167 ? -14.827 19.602 7.949 1.00 45.38 167 ALA A C 1
ATOM 1309 O O . ALA A 1 167 ? -15.050 20.510 8.744 1.00 45.38 167 ALA A O 1
ATOM 1310 N N . VAL A 1 168 ? -13.926 19.735 6.970 1.00 39.94 168 VAL A N 1
ATOM 1311 C CA . VAL A 1 168 ? -13.272 21.017 6.679 1.00 39.94 168 VAL A CA 1
ATOM 1312 C C . VAL A 1 168 ? -14.331 21.960 6.108 1.00 39.94 168 VAL A C 1
ATOM 1314 O O . VAL A 1 168 ? -14.574 21.992 4.904 1.00 39.94 168 VAL A O 1
ATOM 1317 N N . SER A 1 169 ? -15.004 22.704 6.983 1.00 36.88 169 SER A N 1
ATOM 1318 C CA . SER A 1 169 ? -15.755 23.885 6.582 1.00 36.88 169 SER A CA 1
ATOM 1319 C C . SER A 1 169 ? -14.745 24.976 6.249 1.00 36.88 169 SER A C 1
ATOM 1321 O O . SER A 1 169 ? -13.984 25.400 7.125 1.00 36.88 169 SER A O 1
ATOM 1323 N N . ASP A 1 170 ? -14.722 25.435 5.000 1.00 38.56 170 ASP A N 1
ATOM 1324 C CA . ASP A 1 170 ? -14.076 26.705 4.704 1.00 38.56 170 ASP A CA 1
ATOM 1325 C C . ASP A 1 170 ? -14.870 27.862 5.348 1.00 38.56 170 ASP A C 1
ATOM 1327 O O . ASP A 1 170 ? -16.013 27.707 5.791 1.00 38.56 170 ASP A O 1
ATOM 1331 N N . VAL A 1 171 ? -14.258 29.046 5.406 1.00 42.88 171 VAL A N 1
ATOM 1332 C CA . VAL A 1 171 ? -14.838 30.262 6.012 1.00 42.88 171 VAL A CA 1
ATOM 1333 C C . VAL A 1 171 ? -16.094 30.757 5.255 1.00 42.88 171 VAL A C 1
ATOM 1335 O O . VAL A 1 171 ? -16.747 31.701 5.691 1.00 42.88 171 VAL A O 1
ATOM 1338 N N . GLN A 1 172 ? -16.461 30.131 4.132 1.00 44.81 172 GLN A N 1
ATOM 1339 C CA . GLN A 1 172 ? -17.585 30.489 3.263 1.00 44.81 172 GLN A CA 1
ATOM 1340 C C . GLN A 1 172 ? -18.683 29.410 3.184 1.00 44.81 172 GLN A C 1
ATOM 1342 O O . GLN A 1 172 ? -19.656 29.592 2.450 1.00 44.81 172 GLN A O 1
ATOM 1347 N N . GLY A 1 173 ? -18.587 28.312 3.943 1.00 39.00 173 GLY A N 1
ATOM 1348 C CA . GLY A 1 173 ? -19.584 27.237 3.912 1.00 39.00 173 GLY A CA 1
ATOM 1349 C C . GLY A 1 173 ? -19.581 26.422 2.613 1.00 39.00 173 GLY A C 1
ATOM 1350 O O . GLY A 1 173 ? -20.559 25.729 2.327 1.00 39.00 173 GLY A O 1
ATOM 1351 N N . GLN A 1 174 ? -18.503 26.485 1.826 1.00 41.75 174 GLN A N 1
ATOM 1352 C CA . GLN A 1 174 ? -18.264 25.551 0.731 1.00 41.75 174 GLN A CA 1
ATOM 1353 C C . GLN A 1 174 ? -17.348 24.431 1.233 1.00 41.75 174 GLN A C 1
ATOM 1355 O O . GLN A 1 174 ? -16.234 24.664 1.700 1.00 41.75 174 GLN A O 1
ATOM 1360 N N . TYR A 1 175 ? -17.822 23.187 1.146 1.00 43.69 175 TYR A N 1
ATOM 1361 C CA . TYR A 1 175 ? -16.987 22.016 1.397 1.00 43.69 175 TYR A CA 1
ATOM 1362 C C . TYR A 1 175 ? -15.944 21.910 0.278 1.00 43.69 175 TYR A C 1
ATOM 1364 O O . TYR A 1 175 ? -16.213 21.390 -0.803 1.00 43.69 175 TYR A O 1
ATOM 1372 N N . LEU A 1 176 ? -14.744 22.432 0.523 1.00 35.09 176 LEU A N 1
ATOM 1373 C CA . LEU A 1 176 ? -13.594 22.257 -0.357 1.00 35.09 176 LEU A CA 1
ATOM 1374 C C . LEU A 1 176 ? -13.038 20.841 -0.186 1.00 35.09 176 LEU A C 1
ATOM 1376 O O . LEU A 1 176 ? -12.026 20.633 0.478 1.00 35.09 176 LEU A O 1
ATOM 1380 N N . THR A 1 177 ? -13.639 19.848 -0.840 1.00 39.31 177 THR A N 1
ATOM 1381 C CA . THR A 1 177 ? -12.951 18.568 -1.079 1.00 39.31 177 THR A CA 1
ATOM 1382 C C . THR A 1 177 ? -12.096 18.671 -2.341 1.00 39.31 177 THR A C 1
ATOM 1384 O O . THR A 1 177 ? -12.197 17.868 -3.260 1.00 39.31 177 THR A O 1
ATOM 1387 N N . PHE A 1 178 ? -11.203 19.662 -2.389 1.00 33.22 178 PHE A N 1
ATOM 1388 C CA . PHE A 1 178 ? -10.038 19.597 -3.268 1.00 33.22 178 PHE A CA 1
ATOM 1389 C C . PHE A 1 178 ? -8.979 18.744 -2.568 1.00 33.22 178 PHE A C 1
ATOM 1391 O O . PHE A 1 178 ? -7.950 19.231 -2.103 1.00 33.22 178 PHE A O 1
ATOM 1398 N N . ILE A 1 179 ? -9.220 17.435 -2.499 1.00 39.47 179 ILE A N 1
ATOM 1399 C CA . ILE A 1 179 ? -8.118 16.500 -2.305 1.00 39.47 179 ILE A CA 1
ATOM 1400 C C . ILE A 1 179 ? -7.399 16.432 -3.657 1.00 39.47 179 ILE A C 1
ATOM 1402 O O . ILE A 1 179 ? -7.603 15.526 -4.460 1.00 39.47 179 ILE A O 1
ATOM 1406 N N . ARG A 1 180 ? -6.534 17.421 -3.921 1.00 31.20 180 ARG A N 1
ATOM 1407 C CA . ARG A 1 180 ? -5.346 17.195 -4.750 1.00 31.20 180 ARG A CA 1
ATOM 1408 C C . ARG A 1 180 ? -4.483 16.192 -3.979 1.00 31.20 180 ARG A C 1
ATOM 1410 O O . ARG A 1 180 ? -3.541 16.567 -3.287 1.00 31.20 180 ARG A O 1
ATOM 1417 N N . LEU A 1 181 ? -4.857 14.914 -4.048 1.00 35.47 181 LEU A N 1
ATOM 1418 C CA . LEU A 1 181 ? -3.935 13.812 -3.816 1.00 35.47 181 LEU A CA 1
ATOM 1419 C C . LEU A 1 181 ? -2.885 13.960 -4.912 1.00 35.47 181 LEU A C 1
ATOM 1421 O O . LEU A 1 181 ? -3.157 13.722 -6.083 1.00 35.47 181 LEU A O 1
ATOM 1425 N N . LEU A 1 182 ? -1.767 14.540 -4.491 1.00 29.61 182 LEU A N 1
ATOM 1426 C CA . LEU A 1 182 ? -0.533 14.819 -5.209 1.00 29.61 182 LEU A CA 1
ATOM 1427 C C . LEU A 1 182 ? -0.372 13.990 -6.495 1.00 29.61 182 LEU A C 1
ATOM 1429 O O . LEU A 1 182 ? -0.173 12.783 -6.444 1.00 29.61 182 LEU A O 1
ATOM 1433 N N . ASP A 1 183 ? -0.495 14.694 -7.619 1.00 36.81 183 ASP A N 1
ATOM 1434 C CA . ASP A 1 183 ? 0.176 14.477 -8.904 1.00 36.81 183 ASP A CA 1
ATOM 1435 C C . ASP A 1 183 ? 0.730 13.059 -9.177 1.00 36.81 183 ASP A C 1
ATOM 1437 O O . ASP A 1 183 ? 1.903 12.773 -8.953 1.00 36.81 183 ASP A O 1
ATOM 1441 N N . TRP A 1 184 ? -0.143 12.178 -9.678 1.00 33.44 184 TRP A N 1
ATOM 1442 C CA . TRP A 1 184 ? 0.137 11.152 -10.699 1.00 33.44 184 TRP A CA 1
ATOM 1443 C C . TRP A 1 184 ? -1.210 10.552 -11.150 1.00 33.44 184 TRP A C 1
ATOM 1445 O O . TRP A 1 184 ? -1.802 9.709 -10.477 1.00 33.44 184 TRP A O 1
ATOM 1455 N N . SER A 1 185 ? -1.756 11.106 -12.236 1.00 32.56 185 SER A N 1
ATOM 1456 C CA . SER A 1 185 ? -2.625 10.492 -13.266 1.00 32.56 185 SER A CA 1
ATOM 1457 C C . SER A 1 185 ? -3.464 9.230 -12.946 1.00 32.56 185 SER A C 1
ATOM 1459 O O . SER A 1 185 ? -3.583 8.312 -13.757 1.00 32.56 185 SER A O 1
ATOM 1461 N N . VAL A 1 186 ? -4.191 9.227 -11.830 1.00 32.69 186 VAL A N 1
ATOM 1462 C CA . VAL A 1 186 ? -5.517 8.595 -11.740 1.00 32.69 186 VAL A CA 1
ATOM 1463 C C . VAL A 1 186 ? -6.454 9.625 -11.130 1.00 32.69 186 VAL A C 1
ATOM 1465 O O . VAL A 1 186 ? -6.605 9.717 -9.914 1.00 32.69 186 VAL A O 1
ATOM 1468 N N . SER A 1 187 ? -7.060 10.449 -11.984 1.00 30.80 187 SER A N 1
ATOM 1469 C CA . SER A 1 187 ? -8.159 11.321 -11.579 1.00 30.80 187 SER A CA 1
ATOM 1470 C C . SER A 1 187 ? -9.338 10.449 -11.151 1.00 30.80 187 SER A C 1
ATOM 1472 O O . SER A 1 187 ? -10.146 10.030 -11.977 1.00 30.80 187 SER A O 1
ATOM 1474 N N . LEU A 1 188 ? -9.436 10.169 -9.853 1.00 32.09 188 LEU A N 1
ATOM 1475 C CA . LEU A 1 188 ? -10.659 9.674 -9.238 1.00 32.09 188 LEU A CA 1
ATOM 1476 C C . LEU A 1 188 ? -11.637 10.858 -9.186 1.00 32.09 188 LEU A C 1
ATOM 1478 O O . LEU A 1 188 ? -11.721 11.583 -8.198 1.00 32.09 188 LEU A O 1
ATOM 1482 N N . TYR A 1 189 ? -12.298 11.124 -10.314 1.00 28.56 189 TYR A N 1
ATOM 1483 C CA . TYR A 1 189 ? -13.357 12.124 -10.401 1.00 28.56 189 TYR A CA 1
ATOM 1484 C C . TYR A 1 189 ? -14.511 11.686 -9.499 1.00 28.56 189 TYR A C 1
ATOM 1486 O O . TYR A 1 189 ? -15.166 10.680 -9.759 1.00 28.56 189 TYR A O 1
ATOM 1494 N N . CYS A 1 190 ? -14.780 12.454 -8.450 1.00 32.09 190 CYS A N 1
ATOM 1495 C CA . CYS A 1 190 ? -16.065 12.432 -7.766 1.00 32.09 190 CYS A CA 1
ATOM 1496 C C . CYS A 1 190 ? -16.659 13.830 -7.842 1.00 32.09 190 CYS A C 1
ATOM 1498 O O . CYS A 1 190 ? -16.144 14.784 -7.264 1.00 32.09 190 CYS A O 1
ATOM 1500 N N . TYR A 1 191 ? -17.721 13.932 -8.634 1.00 30.33 191 TYR A N 1
ATOM 1501 C CA . TYR A 1 191 ? -18.589 15.094 -8.702 1.00 30.33 191 TYR A CA 1
ATOM 1502 C C . TYR A 1 191 ? -19.446 15.075 -7.432 1.00 30.33 191 TYR A C 1
ATOM 1504 O O . TYR A 1 191 ? -20.307 14.213 -7.288 1.00 30.33 191 TYR A O 1
ATOM 1512 N N . ILE A 1 192 ? -19.175 15.971 -6.483 1.00 36.38 192 ILE A N 1
ATOM 1513 C CA . ILE A 1 192 ? -19.926 16.042 -5.225 1.00 36.38 192 ILE A CA 1
ATOM 1514 C C . ILE A 1 192 ? -21.157 16.924 -5.451 1.00 36.38 192 ILE A C 1
ATOM 1516 O O . ILE A 1 192 ? -21.052 18.148 -5.568 1.00 36.38 192 ILE A O 1
ATOM 1520 N N . HIS A 1 193 ? -22.332 16.297 -5.515 1.00 31.50 193 HIS A N 1
ATOM 1521 C CA . HIS A 1 193 ? -23.594 16.976 -5.237 1.00 31.50 193 HIS A CA 1
ATOM 1522 C C . HIS A 1 193 ? -23.735 17.194 -3.719 1.00 31.50 193 HIS A C 1
ATOM 1524 O O . HIS A 1 193 ? -23.245 16.420 -2.904 1.00 31.50 193 HIS A O 1
ATOM 1530 N N . LYS A 1 194 ? -24.386 18.304 -3.361 1.00 35.97 194 LYS A N 1
ATOM 1531 C CA . LYS A 1 194 ? -24.413 19.006 -2.063 1.00 35.97 194 LYS A CA 1
ATOM 1532 C C . LYS A 1 194 ? -24.829 18.234 -0.790 1.00 35.97 194 LYS A C 1
ATOM 1534 O O . LYS A 1 194 ? -24.936 18.885 0.244 1.00 35.97 194 LYS A O 1
ATOM 1539 N N . GLU A 1 195 ? -25.056 16.923 -0.806 1.00 40.00 195 GLU A N 1
ATOM 1540 C CA . GLU A 1 195 ? -25.687 16.220 0.331 1.00 40.00 195 GLU A CA 1
ATOM 1541 C C . GLU A 1 195 ? -25.062 14.868 0.723 1.00 40.00 195 GLU A C 1
ATOM 1543 O O . GLU A 1 195 ? -25.635 14.161 1.547 1.00 40.00 195 GLU A O 1
ATOM 1548 N N . GLU A 1 196 ? -23.881 14.499 0.219 1.00 42.31 196 GLU A N 1
ATOM 1549 C CA . GLU A 1 196 ? -23.336 13.156 0.474 1.00 42.31 196 GLU A CA 1
ATOM 1550 C C . GLU A 1 196 ? -22.185 13.140 1.493 1.00 42.31 196 GLU A C 1
ATOM 1552 O O . GLU A 1 196 ? -21.189 13.859 1.404 1.00 42.31 196 GLU A O 1
ATOM 1557 N N . THR A 1 197 ? -22.397 12.323 2.521 1.00 50.47 197 THR A N 1
ATOM 1558 C CA . THR A 1 197 ? -21.661 12.196 3.780 1.00 50.47 197 THR A CA 1
ATOM 1559 C C . THR A 1 197 ? -20.404 11.316 3.645 1.00 50.47 197 THR A C 1
ATOM 1561 O O . THR A 1 197 ? -20.116 10.727 2.603 1.00 50.47 197 THR A O 1
ATOM 1564 N N . THR A 1 198 ? -19.683 11.165 4.763 1.00 43.91 198 THR A N 1
ATOM 1565 C CA . THR A 1 198 ? -18.674 10.148 5.156 1.00 43.91 198 THR A CA 1
ATOM 1566 C C . THR A 1 198 ? -18.856 8.740 4.534 1.00 43.91 198 THR A C 1
ATOM 1568 O O . THR A 1 198 ? -17.919 7.944 4.460 1.00 43.91 198 THR A O 1
ATOM 1571 N N . GLU A 1 199 ? -20.063 8.428 4.074 1.00 44.72 199 GLU A N 1
ATOM 1572 C CA . GLU A 1 199 ? -20.537 7.173 3.499 1.00 44.72 199 GLU A CA 1
ATOM 1573 C C . GLU A 1 199 ? -19.953 6.852 2.108 1.00 44.72 199 GLU A C 1
ATOM 1575 O O . GLU A 1 199 ? -19.611 5.697 1.843 1.00 44.72 199 GLU A O 1
ATOM 1580 N N . MET A 1 200 ? -19.722 7.856 1.251 1.00 45.84 200 MET A N 1
ATOM 1581 C CA . MET A 1 200 ? -19.202 7.659 -0.118 1.00 45.84 200 MET A CA 1
ATOM 1582 C C . MET A 1 200 ? -17.723 7.215 -0.173 1.00 45.84 200 MET A C 1
ATOM 1584 O O . MET A 1 200 ? -17.242 6.700 -1.183 1.00 45.84 200 MET A O 1
ATOM 1588 N N . PHE A 1 201 ? -16.973 7.382 0.917 1.00 50.28 201 PHE A N 1
ATOM 1589 C CA . PHE A 1 201 ? -15.537 7.075 0.958 1.00 50.28 201 PHE A CA 1
ATOM 1590 C C . PHE A 1 201 ? -15.232 5.678 1.511 1.00 50.28 201 PHE A C 1
ATOM 1592 O O . PHE A 1 201 ? -14.314 5.017 1.024 1.00 50.28 201 PHE A O 1
ATOM 1599 N N . LEU A 1 202 ? -16.037 5.175 2.457 1.00 48.16 202 LEU A N 1
ATOM 1600 C CA . LEU A 1 202 ? -16.084 3.737 2.762 1.00 48.16 202 LEU A CA 1
ATOM 1601 C C . LEU A 1 202 ? -16.556 2.954 1.534 1.00 48.16 202 LEU A C 1
ATOM 1603 O O . LEU A 1 202 ? -15.986 1.907 1.235 1.00 48.16 202 LEU A O 1
ATOM 1607 N N . PHE A 1 203 ? -17.510 3.513 0.778 1.00 47.50 203 PHE A N 1
ATOM 1608 C CA . PHE A 1 203 ? -17.910 2.994 -0.526 1.00 47.50 203 PHE A CA 1
ATOM 1609 C C . PHE A 1 203 ? -16.699 2.844 -1.455 1.00 47.50 203 PHE A C 1
ATOM 1611 O O . PHE A 1 203 ? -16.476 1.743 -1.933 1.00 47.50 203 PHE A O 1
ATOM 1618 N N . GLN A 1 204 ? -15.854 3.868 -1.634 1.00 51.31 204 GLN A N 1
ATOM 1619 C CA . GLN A 1 204 ? -14.641 3.773 -2.467 1.00 51.31 204 GLN A CA 1
ATOM 1620 C C . GLN A 1 204 ? -13.591 2.788 -1.942 1.00 51.31 204 GLN A C 1
ATOM 1622 O O . GLN A 1 204 ? -13.043 2.014 -2.718 1.00 51.31 204 GLN A O 1
ATOM 1627 N N . ILE A 1 205 ? -13.318 2.781 -0.637 1.00 50.72 205 ILE A N 1
ATOM 1628 C CA . ILE A 1 205 ? -12.346 1.864 -0.025 1.00 50.72 205 ILE A CA 1
ATOM 1629 C C . ILE A 1 205 ? -12.782 0.395 -0.184 1.00 50.72 205 ILE A C 1
ATOM 1631 O O . ILE A 1 205 ? -11.936 -0.470 -0.392 1.00 50.72 205 ILE A O 1
ATOM 1635 N N . VAL A 1 206 ? -14.090 0.120 -0.131 1.00 46.19 206 VAL A N 1
ATOM 1636 C CA . VAL A 1 206 ? -14.672 -1.223 -0.300 1.00 46.19 206 VAL A CA 1
ATOM 1637 C C . VAL A 1 206 ? -14.944 -1.571 -1.782 1.00 46.19 206 VAL A C 1
ATOM 1639 O O . VAL A 1 206 ? -14.861 -2.740 -2.148 1.00 46.19 206 VAL A O 1
ATOM 1642 N N . HIS A 1 207 ? -15.224 -0.596 -2.662 1.00 48.16 207 HIS A N 1
ATOM 1643 C CA . HIS A 1 207 ? -15.588 -0.811 -4.082 1.00 48.16 207 HIS A CA 1
ATOM 1644 C C . HIS A 1 207 ? -14.421 -0.789 -5.078 1.00 48.16 207 HIS A C 1
ATOM 1646 O O . HIS A 1 207 ? -14.635 -1.127 -6.245 1.00 48.16 207 HIS A O 1
ATOM 1652 N N . VAL A 1 208 ? -13.187 -0.471 -4.661 1.00 49.31 208 VAL A N 1
ATOM 1653 C CA . VAL A 1 208 ? -11.992 -0.652 -5.522 1.00 49.31 208 VAL A CA 1
ATOM 1654 C C . VAL A 1 208 ? -11.864 -2.104 -6.022 1.00 49.31 208 VAL A C 1
ATOM 1656 O O . VAL A 1 208 ? -11.190 -2.344 -7.020 1.00 49.31 208 VAL A O 1
ATOM 1659 N N . ASP A 1 209 ? -12.553 -3.058 -5.390 1.00 41.66 209 ASP A N 1
ATOM 1660 C CA . ASP A 1 209 ? -12.440 -4.483 -5.691 1.00 41.66 209 ASP A CA 1
ATOM 1661 C C . ASP A 1 209 ? -13.261 -4.985 -6.898 1.00 41.66 209 ASP A C 1
ATOM 1663 O O . ASP A 1 209 ? -12.987 -6.084 -7.361 1.00 41.66 209 ASP A O 1
ATOM 1667 N N . ASN A 1 210 ? -14.255 -4.253 -7.441 1.00 40.66 210 ASN A N 1
ATOM 1668 C CA . ASN A 1 210 ? -15.205 -4.905 -8.372 1.00 40.66 210 ASN A CA 1
ATOM 1669 C C . ASN A 1 210 ? -15.621 -4.185 -9.663 1.00 40.66 210 ASN A C 1
ATOM 1671 O O . ASN A 1 210 ? -16.282 -4.822 -10.473 1.00 40.66 210 ASN A O 1
ATOM 1675 N N . GLY A 1 211 ? -15.271 -2.922 -9.927 1.00 45.59 211 GLY A N 1
ATOM 1676 C CA . GLY A 1 211 ? -15.523 -2.292 -11.245 1.00 45.59 211 GLY A CA 1
ATOM 1677 C C . GLY A 1 211 ? -16.992 -2.210 -11.718 1.00 45.59 211 GLY A C 1
ATOM 1678 O O . GLY A 1 211 ? -17.250 -1.721 -12.815 1.00 45.59 211 GLY A O 1
ATOM 1679 N N . VAL A 1 212 ? -17.959 -2.651 -10.908 1.00 46.84 212 VAL A N 1
ATOM 1680 C CA . VAL A 1 212 ? -19.396 -2.591 -11.190 1.00 46.84 212 VAL A CA 1
ATOM 1681 C C . VAL A 1 212 ? -19.980 -1.434 -10.386 1.00 46.84 212 VAL A C 1
ATOM 1683 O O . VAL A 1 212 ? -20.038 -1.478 -9.159 1.00 46.84 212 VAL A O 1
ATOM 1686 N N . GLY A 1 213 ? -20.357 -0.368 -11.090 1.00 51.03 213 GLY A N 1
ATOM 1687 C CA . GLY A 1 213 ? -20.857 0.889 -10.529 1.00 51.03 213 GLY A CA 1
ATOM 1688 C C . GLY A 1 213 ? -22.305 0.835 -10.040 1.00 51.03 213 GLY A C 1
ATOM 1689 O O . GLY A 1 213 ? -23.096 1.697 -10.410 1.00 51.03 213 GLY A O 1
ATOM 1690 N N . GLU A 1 214 ? -22.674 -0.161 -9.236 1.00 57.28 214 GLU A N 1
ATOM 1691 C CA . GLU A 1 214 ? -23.972 -0.152 -8.555 1.00 57.28 214 GLU A CA 1
ATOM 1692 C C . GLU A 1 214 ? -23.875 0.652 -7.256 1.00 57.28 214 GLU A C 1
ATOM 1694 O O . GLU A 1 214 ? -23.123 0.306 -6.346 1.00 57.28 214 GLU A O 1
ATOM 1699 N N . SER A 1 215 ? -24.644 1.739 -7.164 1.00 60.38 215 SER A N 1
ATOM 1700 C CA . SER A 1 215 ? -24.741 2.575 -5.968 1.00 60.38 215 SER A CA 1
ATOM 1701 C C . SER A 1 215 ? -25.467 1.829 -4.840 1.00 60.38 215 SER A C 1
ATOM 1703 O O . SER A 1 215 ? -26.690 1.887 -4.721 1.00 60.38 215 SER A O 1
ATOM 1705 N N . ARG A 1 216 ? -24.719 1.108 -4.008 1.00 63.72 216 ARG A N 1
ATOM 1706 C CA . ARG A 1 216 ? -25.184 0.596 -2.709 1.00 63.72 216 ARG A CA 1
ATOM 1707 C C . ARG A 1 216 ? -25.327 1.719 -1.687 1.00 63.72 216 ARG A C 1
ATOM 1709 O O . ARG A 1 216 ? -24.502 2.630 -1.635 1.00 63.72 216 ARG A O 1
ATOM 1716 N N . SER A 1 217 ? -26.347 1.620 -0.841 1.00 70.62 217 SER A N 1
ATOM 1717 C CA . SER A 1 217 ? -26.519 2.548 0.285 1.00 70.62 217 SER A CA 1
ATOM 1718 C C . SER A 1 217 ? -25.462 2.315 1.375 1.00 70.62 217 SER A C 1
ATOM 1720 O O . SER A 1 217 ? -24.913 1.220 1.502 1.00 70.62 217 SER A O 1
ATOM 1722 N N . SER A 1 218 ? -25.191 3.327 2.203 1.00 60.44 218 SER A N 1
ATOM 1723 C CA . SER A 1 218 ? -24.298 3.214 3.369 1.00 60.44 218 SER A CA 1
ATOM 1724 C C . SER A 1 218 ? -24.664 2.056 4.293 1.00 60.44 218 SER A C 1
ATOM 1726 O O . SER A 1 218 ? -23.812 1.241 4.652 1.00 60.44 218 SER A O 1
ATOM 1728 N N . ASP A 1 219 ? -25.951 1.952 4.630 1.00 69.44 219 ASP A N 1
ATOM 1729 C CA . ASP A 1 219 ? -26.473 0.890 5.485 1.00 69.44 219 ASP A CA 1
ATOM 1730 C C . ASP A 1 219 ? -26.205 -0.491 4.872 1.00 69.44 219 ASP A C 1
ATOM 1732 O O . ASP A 1 219 ? -25.742 -1.394 5.564 1.00 69.44 219 ASP A O 1
ATOM 1736 N N . GLU A 1 220 ? -26.380 -0.634 3.558 1.00 72.62 220 GLU A N 1
ATOM 1737 C CA . GLU A 1 220 ? -26.092 -1.878 2.846 1.00 72.62 220 GLU A CA 1
ATOM 1738 C C . GLU A 1 220 ? -24.597 -2.234 2.867 1.00 72.62 220 GLU A C 1
ATOM 1740 O O . GLU A 1 220 ? -24.242 -3.406 2.999 1.00 72.62 220 GLU A O 1
ATOM 1745 N N . ILE A 1 221 ? -23.693 -1.255 2.772 1.00 68.31 221 ILE A N 1
ATOM 1746 C CA . ILE A 1 221 ? -22.249 -1.510 2.892 1.00 68.31 221 ILE A CA 1
ATOM 1747 C C . ILE A 1 221 ? -21.909 -1.981 4.301 1.00 68.31 221 ILE A C 1
ATOM 1749 O O . ILE A 1 221 ? -21.184 -2.965 4.459 1.00 68.31 221 ILE A O 1
ATOM 1753 N N . TRP A 1 222 ? -22.421 -1.297 5.324 1.00 72.25 222 TRP A N 1
ATOM 1754 C CA . TRP A 1 222 ? -22.170 -1.657 6.717 1.00 72.25 222 TRP A CA 1
ATOM 1755 C C . TRP A 1 222 ? -22.727 -3.033 7.069 1.00 72.25 222 TRP A C 1
ATOM 1757 O O . TRP A 1 222 ? -22.051 -3.796 7.761 1.00 72.25 222 TRP A O 1
ATOM 1767 N N . ASP A 1 223 ? -23.910 -3.369 6.561 1.00 76.50 223 ASP A N 1
ATOM 1768 C CA . ASP A 1 223 ? -24.543 -4.668 6.780 1.00 76.50 223 ASP A CA 1
ATOM 1769 C C . ASP A 1 223 ? -23.800 -5.806 6.058 1.00 76.50 223 ASP A C 1
ATOM 1771 O O . ASP A 1 223 ? -23.760 -6.934 6.558 1.00 76.50 223 ASP A O 1
ATOM 1775 N N . ASN A 1 224 ? -23.158 -5.511 4.922 1.00 77.50 224 ASN A N 1
ATOM 1776 C CA . ASN A 1 224 ? -22.342 -6.470 4.173 1.00 77.50 224 ASN A CA 1
ATOM 1777 C C . ASN A 1 224 ? -20.880 -6.552 4.645 1.00 77.50 224 ASN A C 1
ATOM 1779 O O . ASN A 1 224 ? -20.183 -7.514 4.316 1.00 77.50 224 ASN A O 1
ATOM 1783 N N . THR A 1 225 ? -20.395 -5.568 5.405 1.00 77.62 225 THR A N 1
ATOM 1784 C CA . THR A 1 225 ? -19.018 -5.557 5.908 1.00 77.62 225 THR A CA 1
ATOM 1785 C C . THR A 1 225 ? -18.889 -6.514 7.087 1.00 77.62 225 THR A C 1
ATOM 1787 O O . THR A 1 225 ? -19.657 -6.469 8.051 1.00 77.62 225 THR A O 1
ATOM 1790 N N . ASP A 1 226 ? -17.884 -7.389 7.047 1.00 83.69 226 ASP A N 1
ATOM 1791 C CA . ASP A 1 226 ? -17.670 -8.318 8.145 1.00 83.69 226 ASP A CA 1
ATOM 1792 C C . ASP A 1 226 ? -17.332 -7.569 9.447 1.00 83.69 226 ASP A C 1
ATOM 1794 O O . ASP A 1 226 ? -16.671 -6.526 9.474 1.00 83.69 226 ASP A O 1
ATOM 1798 N N . MET A 1 227 ? -17.776 -8.131 10.570 1.00 83.19 227 MET A N 1
ATOM 1799 C CA . MET A 1 227 ? -17.611 -7.502 11.882 1.00 83.19 227 MET A CA 1
ATOM 1800 C C . MET A 1 227 ? -16.140 -7.217 12.230 1.00 83.19 227 MET A C 1
ATOM 1802 O O . MET A 1 227 ? -15.861 -6.269 12.963 1.00 83.19 227 MET A O 1
ATOM 1806 N N . ILE A 1 228 ? -15.190 -8.018 11.730 1.00 84.06 228 ILE A N 1
ATOM 1807 C CA . ILE A 1 228 ? -13.768 -7.828 12.031 1.00 84.06 228 ILE A CA 1
ATOM 1808 C C . ILE A 1 228 ? -13.279 -6.554 11.338 1.00 84.06 228 ILE A C 1
ATOM 1810 O O . ILE A 1 228 ? -12.698 -5.695 12.005 1.00 84.06 228 ILE A O 1
ATOM 1814 N N . SER A 1 229 ? -13.598 -6.376 10.057 1.00 82.69 229 SER A N 1
ATOM 1815 C CA . SER A 1 229 ? -13.302 -5.149 9.309 1.00 82.69 229 SER A CA 1
ATOM 1816 C C . SER A 1 229 ? -13.947 -3.921 9.959 1.00 82.69 229 SER A C 1
ATOM 1818 O O . SER A 1 229 ? -13.253 -2.947 10.253 1.00 82.69 229 SER A O 1
ATOM 1820 N N . CYS A 1 230 ? -15.227 -3.996 10.342 1.00 83.56 230 CYS A N 1
ATOM 1821 C CA . CYS A 1 230 ? -15.910 -2.924 11.082 1.00 83.56 230 CYS A CA 1
ATOM 1822 C C . CYS A 1 230 ? -15.168 -2.525 12.371 1.00 83.56 230 CYS A C 1
ATOM 1824 O O . CYS A 1 230 ? -14.945 -1.342 12.641 1.00 83.56 230 CYS A O 1
ATOM 1826 N N . THR A 1 231 ? -14.738 -3.507 13.170 1.00 87.38 231 THR A N 1
ATOM 1827 C CA . THR A 1 231 ? -13.998 -3.235 14.413 1.00 87.38 231 THR A CA 1
ATOM 1828 C C . THR A 1 231 ? -12.594 -2.680 14.162 1.00 87.38 231 THR A C 1
ATOM 1830 O O . THR A 1 231 ? -12.098 -1.876 14.957 1.00 87.38 231 THR A O 1
ATOM 1833 N N . ARG A 1 232 ? -11.961 -3.059 13.044 1.00 86.25 232 ARG A N 1
ATOM 1834 C CA . ARG A 1 232 ? -10.656 -2.547 12.618 1.00 86.25 232 ARG A CA 1
ATOM 1835 C C . ARG A 1 232 ? -10.740 -1.075 12.224 1.00 86.25 232 ARG A C 1
ATOM 1837 O O . ARG A 1 232 ? -9.903 -0.296 12.678 1.00 86.25 232 ARG A O 1
ATOM 1844 N N . TYR A 1 233 ? -11.757 -0.681 11.462 1.00 83.62 233 TYR A N 1
ATOM 1845 C CA . TYR A 1 233 ? -11.988 0.724 11.119 1.00 83.62 233 TYR A CA 1
ATOM 1846 C C . TYR A 1 233 ? -12.261 1.578 12.349 1.00 83.62 233 TYR A C 1
ATOM 1848 O O . TYR A 1 233 ? -11.634 2.623 12.521 1.00 83.62 233 TYR A O 1
ATOM 1856 N N . ALA A 1 234 ? -13.137 1.103 13.238 1.00 87.12 234 ALA A N 1
ATOM 1857 C CA . ALA A 1 234 ? -13.401 1.768 14.507 1.00 87.12 234 ALA A CA 1
ATOM 1858 C C . ALA A 1 234 ? -12.099 1.992 15.292 1.00 87.12 234 ALA A C 1
ATOM 1860 O O . ALA A 1 234 ? -11.872 3.071 15.842 1.00 87.12 234 ALA A O 1
ATOM 1861 N N . TYR A 1 235 ? -11.214 0.988 15.314 1.00 90.75 235 TYR A N 1
ATOM 1862 C CA . TYR A 1 235 ? -9.919 1.095 15.976 1.00 90.75 235 TYR A CA 1
ATOM 1863 C C . TYR A 1 235 ? -9.038 2.176 15.350 1.00 90.75 235 TYR A C 1
ATOM 1865 O O . TYR A 1 235 ? -8.615 3.086 16.061 1.00 90.75 235 TYR A O 1
ATOM 1873 N N . LEU A 1 236 ? -8.818 2.121 14.034 1.00 88.94 236 LEU A N 1
ATOM 1874 C CA . LEU A 1 236 ? -7.994 3.102 13.324 1.00 88.94 236 LEU A CA 1
ATOM 1875 C C . LEU A 1 236 ? -8.525 4.526 13.505 1.00 88.94 236 LEU A C 1
ATOM 1877 O O . LEU A 1 236 ? -7.755 5.425 13.831 1.00 88.94 236 LEU A O 1
ATOM 1881 N N . ARG A 1 237 ? -9.845 4.721 13.393 1.00 86.38 237 ARG A N 1
ATOM 1882 C CA . ARG A 1 237 ? -10.496 6.013 13.636 1.00 86.38 237 ARG A CA 1
ATOM 1883 C C . ARG A 1 237 ? -10.179 6.553 15.022 1.00 86.38 237 ARG A C 1
ATOM 1885 O O . ARG A 1 237 ? -9.732 7.688 15.157 1.00 86.38 237 ARG A O 1
ATOM 1892 N N . ARG A 1 238 ? -10.377 5.748 16.064 1.00 88.94 238 ARG A N 1
ATOM 1893 C CA . ARG A 1 238 ? -10.091 6.185 17.436 1.00 88.94 238 ARG A CA 1
ATOM 1894 C C . ARG A 1 238 ? -8.614 6.434 17.683 1.00 88.94 238 ARG A C 1
ATOM 1896 O O . ARG A 1 238 ? -8.289 7.320 18.466 1.00 88.94 238 ARG A O 1
ATOM 1903 N N . GLU A 1 239 ? -7.738 5.669 17.045 1.00 89.19 239 GLU A N 1
ATOM 1904 C CA . GLU A 1 239 ? -6.297 5.851 17.166 1.00 89.19 239 GLU A CA 1
ATOM 1905 C C . GLU A 1 239 ? -5.856 7.178 16.534 1.00 89.19 239 GLU A C 1
ATOM 1907 O O . GLU A 1 239 ? -5.144 7.949 17.179 1.00 89.19 239 GLU A O 1
ATOM 1912 N N . CYS A 1 240 ? -6.377 7.510 15.343 1.00 85.44 240 CYS A N 1
ATOM 1913 C CA . CYS A 1 240 ? -6.209 8.831 14.727 1.00 85.44 240 CYS A CA 1
ATOM 1914 C C . CYS A 1 240 ? -6.653 9.937 15.688 1.00 85.44 240 CYS A C 1
ATOM 1916 O O . CYS A 1 240 ? -5.890 10.852 15.984 1.00 85.44 240 CYS A O 1
ATOM 1918 N N . LEU A 1 241 ? -7.863 9.816 16.239 1.00 84.38 241 LEU A N 1
ATOM 1919 C CA . LEU A 1 241 ? -8.444 10.795 17.162 1.00 84.38 241 LEU A CA 1
ATOM 1920 C C . LEU A 1 241 ? -7.652 10.959 18.459 1.00 84.38 241 LEU A C 1
ATOM 1922 O O . LEU A 1 241 ? -7.560 12.054 19.010 1.00 84.38 241 LEU A O 1
ATOM 1926 N N . ARG A 1 242 ? -7.079 9.866 18.965 1.00 85.12 242 ARG A N 1
ATOM 1927 C CA . ARG A 1 242 ? -6.236 9.867 20.162 1.00 85.12 242 ARG A CA 1
ATOM 1928 C C . ARG A 1 242 ? -4.943 10.651 19.932 1.00 85.12 242 ARG A C 1
ATOM 1930 O O . ARG A 1 242 ? -4.477 11.315 20.859 1.00 85.12 242 ARG A O 1
ATOM 1937 N N . ILE A 1 243 ? -4.368 10.551 18.734 1.00 79.25 243 ILE A N 1
ATOM 1938 C CA . ILE A 1 243 ? -3.081 11.162 18.366 1.00 79.25 243 ILE A CA 1
ATOM 1939 C C . ILE A 1 243 ? -3.256 12.594 17.852 1.00 79.25 243 ILE A C 1
ATOM 1941 O O . ILE A 1 243 ? -2.390 13.423 18.103 1.00 79.25 243 ILE A O 1
ATOM 1945 N N . TYR A 1 244 ? -4.400 12.928 17.247 1.00 73.19 244 TYR A N 1
ATOM 1946 C CA . TYR A 1 244 ? -4.752 14.284 16.796 1.00 73.19 244 TYR A CA 1
ATOM 1947 C C . TYR A 1 244 ? -4.897 15.311 17.946 1.00 73.19 244 TYR A C 1
ATOM 1949 O O . TYR A 1 244 ? -5.253 16.467 17.734 1.00 73.19 244 TYR A O 1
ATOM 1957 N N . HIS A 1 245 ? -4.601 14.925 19.191 1.00 66.38 245 HIS A N 1
ATOM 1958 C CA . HIS A 1 245 ? -4.501 15.861 20.306 1.00 66.38 245 HIS A CA 1
ATOM 1959 C C . HIS A 1 245 ? -3.240 16.739 20.159 1.00 66.38 245 HIS A C 1
ATOM 1961 O O . HIS A 1 245 ? -2.132 16.197 20.139 1.00 66.38 245 HIS A O 1
ATOM 1967 N N . PRO A 1 246 ? -3.367 18.083 20.146 1.00 57.50 246 PRO A N 1
ATOM 1968 C CA . PRO A 1 246 ? -2.314 19.027 19.729 1.00 57.50 246 PRO A CA 1
ATOM 1969 C C . PRO A 1 246 ? -1.010 18.990 20.547 1.00 57.50 246 PRO A C 1
ATOM 1971 O O . PRO A 1 246 ? -0.014 19.581 20.145 1.00 57.50 246 PRO A O 1
ATOM 1974 N N . ASN A 1 247 ? -0.978 18.265 21.668 1.00 63.78 247 ASN A N 1
ATOM 1975 C CA . ASN A 1 247 ? 0.144 18.251 22.609 1.00 63.78 247 ASN A CA 1
ATOM 1976 C C . ASN A 1 247 ? 0.933 16.923 22.636 1.00 63.78 247 ASN A C 1
ATOM 1978 O O . ASN A 1 247 ? 1.712 16.706 23.565 1.00 63.78 247 ASN A O 1
ATOM 1982 N N . LYS A 1 248 ? 0.727 15.997 21.682 1.00 57.94 248 LYS A N 1
ATOM 1983 C CA . LYS A 1 248 ? 1.359 14.658 21.700 1.00 57.94 248 LYS A CA 1
ATOM 1984 C C . LYS A 1 248 ? 1.817 14.177 20.315 1.00 57.94 248 LYS A C 1
ATOM 1986 O O . LYS A 1 248 ? 1.206 13.285 19.742 1.00 57.94 248 LYS A O 1
ATOM 1991 N N . ALA A 1 249 ? 2.929 14.704 19.802 1.00 56.19 249 ALA A N 1
ATOM 1992 C CA . ALA A 1 249 ? 3.493 14.276 18.514 1.00 56.19 249 ALA A CA 1
ATOM 1993 C C . ALA A 1 249 ? 4.928 13.732 18.641 1.00 56.19 249 ALA A C 1
ATOM 1995 O O . ALA A 1 249 ? 5.869 14.316 18.113 1.00 56.19 249 ALA A O 1
ATOM 1996 N N . THR A 1 250 ? 5.121 12.611 19.346 1.00 61.47 250 THR A N 1
ATOM 1997 C CA . THR A 1 250 ? 6.416 11.893 19.333 1.00 61.47 250 THR A CA 1
ATOM 1998 C C . THR A 1 250 ? 6.370 10.553 18.597 1.00 61.47 250 THR A C 1
ATOM 2000 O O . THR A 1 250 ? 7.422 10.054 18.197 1.00 61.47 250 THR A O 1
ATOM 2003 N N . SER A 1 251 ? 5.185 9.975 18.359 1.00 73.19 251 SER A N 1
ATOM 2004 C CA . SER A 1 251 ? 5.019 8.713 17.630 1.00 73.19 251 SER A CA 1
ATOM 2005 C C . SER A 1 251 ? 4.041 8.833 16.462 1.00 73.19 251 SER A C 1
ATOM 2007 O O . SER A 1 251 ? 3.100 9.624 16.481 1.00 73.19 251 SER A O 1
ATOM 2009 N N . THR A 1 252 ? 4.288 8.050 15.407 1.00 82.94 252 THR A N 1
ATOM 2010 C CA . THR A 1 252 ? 3.347 7.932 14.285 1.00 82.94 252 THR A CA 1
ATOM 2011 C C . THR A 1 252 ? 2.196 7.015 14.680 1.00 82.94 252 THR A C 1
ATOM 2013 O O . THR A 1 252 ? 2.417 6.041 15.404 1.00 82.94 252 THR A O 1
ATOM 2016 N N . ILE A 1 253 ? 0.999 7.261 14.142 1.00 84.75 253 ILE A N 1
ATOM 2017 C CA . ILE A 1 253 ? -0.155 6.372 14.333 1.00 84.75 253 ILE A CA 1
ATOM 2018 C C . ILE A 1 253 ? 0.174 4.912 14.032 1.00 84.75 253 ILE A C 1
ATOM 2020 O O . ILE A 1 253 ? -0.182 4.030 14.800 1.00 84.75 253 ILE A O 1
ATOM 2024 N N . TRP A 1 254 ? 0.929 4.653 12.968 1.00 87.94 254 TRP A N 1
ATOM 2025 C CA . TRP A 1 254 ? 1.278 3.297 12.556 1.00 87.94 254 TRP A CA 1
ATOM 2026 C C . TRP A 1 254 ? 2.162 2.579 13.572 1.00 87.94 254 TRP A C 1
ATOM 2028 O O . TRP A 1 254 ? 1.999 1.380 13.774 1.00 87.94 254 TRP A O 1
ATOM 2038 N N . THR A 1 255 ? 3.051 3.309 14.252 1.00 85.50 255 THR A N 1
ATOM 2039 C CA . THR A 1 255 ? 3.849 2.756 15.352 1.00 85.50 255 THR A CA 1
ATOM 2040 C C . THR A 1 255 ? 2.956 2.331 16.514 1.00 85.50 255 THR A C 1
ATOM 2042 O O . THR A 1 255 ? 3.112 1.232 17.036 1.00 85.50 255 THR A O 1
ATOM 2045 N N . GLU A 1 256 ? 2.011 3.183 16.912 1.00 88.12 256 GLU A N 1
ATOM 2046 C CA . GLU A 1 256 ? 1.079 2.886 18.006 1.00 88.12 256 GLU A CA 1
ATOM 2047 C C . GLU A 1 256 ? 0.155 1.715 17.653 1.00 88.12 256 GLU A C 1
ATOM 2049 O O . GLU A 1 256 ? -0.042 0.812 18.467 1.00 88.12 256 GLU A O 1
ATOM 2054 N N . VAL A 1 257 ? -0.335 1.686 16.410 1.00 89.88 257 VAL A N 1
ATOM 2055 C CA . VAL A 1 257 ? -1.151 0.594 15.870 1.00 89.88 257 VAL A CA 1
ATOM 2056 C C . VAL A 1 257 ? -0.404 -0.733 15.909 1.00 89.88 257 VAL A C 1
ATOM 2058 O O . VAL A 1 257 ? -0.940 -1.720 16.410 1.00 89.88 257 VAL A O 1
ATOM 2061 N N . ASP A 1 258 ? 0.833 -0.777 15.419 1.00 89.94 258 ASP A N 1
ATOM 2062 C CA . ASP A 1 258 ? 1.612 -2.015 15.397 1.00 89.94 258 ASP A CA 1
ATOM 2063 C C . ASP A 1 258 ? 1.963 -2.503 16.810 1.00 89.94 258 ASP A C 1
ATOM 2065 O O . ASP A 1 258 ? 1.829 -3.700 17.082 1.00 89.94 258 ASP A O 1
ATOM 2069 N N . ASN A 1 259 ? 2.317 -1.592 17.726 1.00 89.06 259 ASN A N 1
ATOM 2070 C CA . ASN A 1 259 ? 2.567 -1.918 19.135 1.00 89.06 259 ASN A CA 1
ATOM 2071 C C . ASN A 1 259 ? 1.321 -2.520 19.800 1.00 89.06 259 ASN A C 1
ATOM 2073 O O . ASN A 1 259 ? 1.400 -3.540 20.488 1.00 89.06 259 ASN A O 1
ATOM 2077 N N . GLN A 1 260 ? 0.151 -1.918 19.573 1.00 91.44 260 GLN A N 1
ATOM 2078 C CA . GLN A 1 260 ? -1.102 -2.431 20.116 1.00 91.44 260 GLN A CA 1
ATOM 2079 C C . GLN A 1 260 ? -1.448 -3.794 19.512 1.00 91.44 260 GLN A C 1
ATOM 2081 O O . GLN A 1 260 ? -1.890 -4.688 20.229 1.00 91.44 260 GLN A O 1
ATOM 2086 N N . LEU A 1 261 ? -1.237 -3.998 18.209 1.00 90.56 261 LEU A N 1
ATOM 2087 C CA . LEU A 1 261 ? -1.507 -5.288 17.574 1.00 90.56 261 LEU A CA 1
ATOM 2088 C C . LEU A 1 261 ? -0.605 -6.399 18.099 1.00 90.56 261 LEU A C 1
ATOM 2090 O O . LEU A 1 261 ? -1.073 -7.516 18.325 1.00 90.56 261 LEU A O 1
ATOM 2094 N N . GLU A 1 262 ? 0.670 -6.097 18.322 1.00 90.12 262 GLU A N 1
ATOM 2095 C CA . GLU A 1 262 ? 1.594 -7.011 18.981 1.00 90.12 262 GLU A CA 1
ATOM 2096 C C . GLU A 1 262 ? 1.132 -7.355 20.397 1.00 90.12 262 GLU A C 1
ATOM 2098 O O . GLU A 1 262 ? 1.047 -8.535 20.753 1.00 90.12 262 GLU A O 1
ATOM 2103 N N . TYR A 1 263 ? 0.744 -6.344 21.171 1.00 92.12 263 TYR A N 1
ATOM 2104 C CA . TYR A 1 263 ? 0.212 -6.540 22.511 1.00 92.12 263 TYR A CA 1
ATOM 2105 C C . TYR A 1 263 ? -1.029 -7.443 22.507 1.00 92.12 263 TYR A C 1
ATOM 2107 O O . TYR A 1 263 ? -1.083 -8.431 23.245 1.00 92.12 263 TYR A O 1
ATOM 2115 N N . LEU A 1 264 ? -1.990 -7.179 21.619 1.00 91.25 264 LEU A N 1
ATOM 2116 C CA . LEU A 1 264 ? -3.205 -7.981 21.475 1.00 91.25 264 LEU A CA 1
ATOM 2117 C C . LEU A 1 264 ? -2.901 -9.433 21.095 1.00 91.25 264 LEU A C 1
ATOM 2119 O O . LEU A 1 264 ? -3.537 -10.336 21.642 1.00 91.25 264 LEU A O 1
ATOM 2123 N N . ARG A 1 265 ? -1.925 -9.676 20.207 1.00 89.94 265 ARG A N 1
ATOM 2124 C CA . ARG A 1 265 ? -1.469 -11.038 19.882 1.00 89.94 265 ARG A CA 1
ATOM 2125 C C . ARG A 1 265 ? -0.909 -11.747 21.111 1.00 89.94 265 ARG A C 1
ATOM 2127 O O . ARG A 1 265 ? -1.265 -12.900 21.345 1.00 89.94 265 ARG A O 1
ATOM 2134 N N . SER A 1 266 ? -0.096 -11.058 21.915 1.00 92.56 266 SER A N 1
ATOM 2135 C CA . SER A 1 266 ? 0.527 -11.642 23.112 1.00 92.56 266 SER A CA 1
ATOM 2136 C C . SER A 1 266 ? -0.491 -12.097 24.172 1.00 92.56 266 SER A C 1
ATOM 2138 O O . SER A 1 266 ? -0.242 -13.057 24.896 1.00 92.56 266 SER A O 1
ATOM 2140 N N . LYS A 1 267 ? -1.664 -11.449 24.239 1.00 96.31 267 LYS A N 1
ATOM 2141 C CA . LYS A 1 267 ? -2.750 -11.775 25.184 1.00 96.31 267 LYS A CA 1
ATOM 2142 C C . LYS A 1 267 ? -3.697 -12.874 24.690 1.00 96.31 267 LYS A C 1
ATOM 2144 O O . LYS A 1 267 ? -4.458 -13.433 25.479 1.00 96.31 267 LYS A O 1
ATOM 2149 N N . GLY A 1 268 ? -3.666 -13.190 23.396 1.00 94.81 268 GLY A N 1
ATOM 2150 C CA . GLY A 1 268 ? -4.467 -14.244 22.785 1.00 94.81 268 GLY A CA 1
ATOM 2151 C C . GLY A 1 268 ? -5.891 -13.840 22.379 1.00 94.81 268 GLY A C 1
ATOM 2152 O O . GLY A 1 268 ? -6.440 -12.800 22.744 1.00 94.81 268 GLY A O 1
ATOM 2153 N N . ARG A 1 269 ? -6.523 -14.728 21.602 1.00 93.38 269 ARG A N 1
ATOM 2154 C CA . ARG A 1 269 ? -7.760 -14.456 20.850 1.00 93.38 269 ARG A CA 1
ATOM 2155 C C . ARG A 1 269 ? -8.957 -13.952 21.679 1.00 93.38 269 ARG A C 1
ATOM 2157 O O . ARG A 1 269 ? -9.645 -13.056 21.183 1.00 93.38 269 ARG A O 1
ATOM 2164 N N . PRO A 1 270 ? -9.275 -14.487 22.879 1.00 95.19 270 PRO A N 1
ATOM 2165 C CA . PRO A 1 270 ? -10.405 -13.989 23.668 1.00 95.19 270 PRO A CA 1
ATOM 2166 C C . PRO A 1 270 ? -10.245 -12.515 24.044 1.00 95.19 270 PRO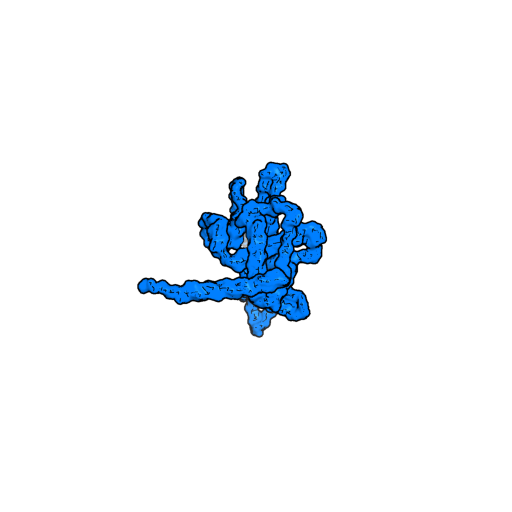 A C 1
ATOM 2168 O O . PRO A 1 270 ? -11.183 -11.741 23.866 1.00 95.19 270 PRO A O 1
ATOM 2171 N N . TYR A 1 271 ? -9.042 -12.129 24.474 1.00 96.12 271 TYR A N 1
ATOM 2172 C CA . TYR A 1 271 ? -8.710 -10.756 24.835 1.00 96.12 271 TYR A CA 1
ATOM 2173 C C . TYR A 1 271 ? -8.837 -9.830 23.619 1.00 96.12 271 TYR A C 1
ATOM 2175 O O . TYR A 1 271 ? -9.561 -8.840 23.675 1.00 96.12 271 TYR A O 1
ATOM 2183 N N . THR A 1 272 ? -8.234 -10.201 22.481 1.00 93.75 272 THR A N 1
ATOM 2184 C CA . THR A 1 272 ? -8.339 -9.441 21.221 1.00 93.75 272 THR A CA 1
ATOM 2185 C C . THR A 1 272 ? -9.791 -9.236 20.786 1.00 93.75 272 THR A C 1
ATOM 2187 O O . THR A 1 272 ? -10.184 -8.142 20.392 1.00 93.75 272 THR A O 1
ATOM 2190 N N . THR A 1 273 ? -10.616 -10.280 20.896 1.00 92.75 273 THR A N 1
ATOM 2191 C CA . THR A 1 273 ? -12.040 -10.212 20.533 1.00 92.75 273 THR A CA 1
ATOM 2192 C C . THR A 1 273 ? -12.795 -9.235 21.438 1.00 92.75 273 THR A C 1
ATOM 2194 O O . THR A 1 273 ? -13.604 -8.445 20.957 1.00 92.75 273 THR A O 1
ATOM 2197 N N . CYS A 1 274 ? -12.539 -9.272 22.749 1.00 95.00 274 CYS A N 1
ATOM 2198 C CA . CYS A 1 274 ? -13.154 -8.349 23.702 1.00 95.00 274 CYS A CA 1
ATOM 2199 C C . CYS A 1 274 ? -12.694 -6.903 23.482 1.00 95.00 274 CYS A C 1
ATOM 2201 O O . CYS A 1 274 ? -13.546 -6.018 23.453 1.00 95.00 274 CYS A O 1
ATOM 2203 N N . PHE A 1 275 ? -11.400 -6.672 23.233 1.00 95.31 275 PHE A N 1
ATOM 2204 C CA . PHE A 1 275 ? -10.861 -5.356 22.874 1.00 95.31 275 PHE A CA 1
ATOM 2205 C C . PHE A 1 275 ? -11.628 -4.736 21.700 1.00 95.31 275 PHE A C 1
ATOM 2207 O O . PHE A 1 275 ? -12.198 -3.653 21.835 1.00 95.31 275 PHE A O 1
ATOM 2214 N N . TYR A 1 276 ? -11.715 -5.453 20.575 1.00 93.69 276 TYR A N 1
ATOM 2215 C CA . TYR A 1 276 ? -12.401 -4.965 19.378 1.00 93.69 276 TYR A CA 1
ATOM 2216 C C . TYR A 1 276 ? -13.898 -4.738 19.601 1.00 93.69 276 TYR A C 1
ATOM 2218 O O . TYR A 1 276 ? -14.434 -3.727 19.154 1.00 93.69 276 TYR A O 1
ATOM 2226 N N . ASN A 1 277 ? -14.570 -5.625 20.339 1.00 93.06 277 ASN A N 1
ATOM 2227 C CA . ASN A 1 277 ? -15.992 -5.474 20.647 1.00 93.06 277 ASN A CA 1
ATOM 2228 C C . ASN A 1 277 ? -16.282 -4.233 21.498 1.00 93.06 277 ASN A C 1
ATOM 2230 O O . ASN A 1 277 ? -17.210 -3.488 21.184 1.00 93.06 277 ASN A O 1
ATOM 2234 N N . ILE A 1 278 ? -15.512 -4.012 22.571 1.00 95.25 278 ILE A N 1
ATOM 2235 C CA . ILE A 1 278 ? -15.670 -2.833 23.434 1.00 95.25 278 ILE A CA 1
ATOM 2236 C C . ILE A 1 278 ? -15.427 -1.576 22.607 1.00 95.25 278 ILE A C 1
ATOM 2238 O O . ILE A 1 278 ? -16.229 -0.643 22.638 1.00 95.25 278 ILE A O 1
ATOM 2242 N N . LEU A 1 279 ? -14.343 -1.575 21.832 1.00 93.81 279 LEU A N 1
ATOM 2243 C CA . LEU A 1 279 ? -13.962 -0.443 21.011 1.00 93.81 279 LEU A CA 1
ATOM 2244 C C . LEU A 1 279 ? -15.062 -0.094 20.007 1.00 93.81 279 LEU A C 1
ATOM 2246 O O . LEU A 1 279 ? -15.500 1.054 19.969 1.00 93.81 279 LEU A O 1
ATOM 2250 N N . TYR A 1 280 ? -15.551 -1.081 19.257 1.00 91.44 280 TYR A N 1
ATOM 2251 C CA . TYR A 1 280 ? -16.617 -0.899 18.277 1.00 91.44 280 TYR A CA 1
ATOM 2252 C C . TYR A 1 280 ? -17.918 -0.400 18.917 1.00 91.44 280 TYR A C 1
ATOM 2254 O O . TYR A 1 280 ? -18.549 0.515 18.400 1.00 91.44 280 TYR A O 1
ATOM 2262 N N . GLN A 1 281 ? -18.303 -0.920 20.087 1.00 91.44 281 GLN A N 1
ATOM 2263 C CA . GLN A 1 281 ? -19.479 -0.420 20.808 1.00 91.44 281 GLN A CA 1
ATOM 2264 C C . GLN A 1 281 ? -19.314 1.036 21.252 1.00 91.44 281 GLN A C 1
ATOM 2266 O O . GLN A 1 281 ? -20.239 1.833 21.108 1.00 91.44 281 GLN A O 1
ATOM 2271 N N . GLN A 1 282 ? -18.155 1.393 21.809 1.00 92.19 282 GLN A N 1
ATOM 2272 C CA . GLN A 1 282 ? -17.878 2.764 22.240 1.00 92.19 282 GLN A CA 1
ATOM 2273 C C . GLN A 1 282 ? -17.810 3.734 21.054 1.00 92.19 282 GLN A C 1
ATOM 2275 O O . GLN A 1 282 ? -18.195 4.890 21.183 1.00 92.19 282 GLN A O 1
ATOM 2280 N N . ASP A 1 283 ? -17.274 3.279 19.927 1.00 89.38 283 ASP A N 1
ATOM 2281 C CA . ASP A 1 283 ? -17.176 4.032 18.682 1.00 89.38 283 ASP A CA 1
ATOM 2282 C C . ASP A 1 283 ? -18.563 4.256 18.057 1.00 89.38 283 ASP A C 1
ATOM 2284 O O . ASP A 1 283 ? -18.950 5.396 17.806 1.00 89.38 283 ASP A O 1
ATOM 2288 N N . ARG A 1 284 ? -19.383 3.201 17.961 1.00 86.50 284 ARG A N 1
ATOM 2289 C CA . ARG A 1 284 ? -20.774 3.278 17.494 1.00 86.50 284 ARG A CA 1
ATOM 2290 C C . ARG A 1 284 ? -21.636 4.216 18.340 1.00 86.50 284 ARG A C 1
ATOM 2292 O O . ARG A 1 284 ? -22.431 4.960 17.785 1.00 86.50 284 ARG A O 1
ATOM 2299 N N . LYS A 1 285 ? -21.463 4.217 19.668 1.00 88.75 285 LYS A N 1
ATOM 2300 C CA . LYS A 1 285 ? -22.175 5.140 20.573 1.00 88.75 285 LYS A CA 1
ATOM 2301 C C . LYS A 1 285 ? -21.868 6.615 20.307 1.00 88.75 285 LYS A C 1
ATOM 2303 O O . LYS A 1 285 ? -22.665 7.459 20.690 1.00 88.75 285 LYS A O 1
ATOM 2308 N N . ARG A 1 286 ? -20.701 6.923 19.734 1.00 86.50 286 ARG A N 1
ATOM 2309 C CA . ARG A 1 286 ? -20.234 8.301 19.523 1.00 86.50 286 ARG A CA 1
ATOM 2310 C C . ARG A 1 286 ? -20.519 8.804 18.122 1.00 86.50 286 ARG A C 1
ATOM 2312 O O . ARG A 1 286 ? -20.876 9.960 17.972 1.00 86.50 286 ARG A O 1
ATOM 2319 N N . PHE A 1 287 ? -20.347 7.942 17.127 1.00 81.50 287 PHE A N 1
ATOM 2320 C CA . PHE A 1 287 ? -20.420 8.337 15.726 1.00 81.50 287 PHE A CA 1
ATOM 2321 C C . PHE A 1 287 ? -21.733 7.961 15.036 1.00 81.50 287 PHE A C 1
ATOM 2323 O O . PHE A 1 287 ? -21.842 8.239 13.856 1.00 81.50 287 PHE A O 1
ATOM 2330 N N . ASP A 1 288 ? -22.686 7.324 15.729 1.00 69.50 288 ASP A N 1
ATOM 2331 C CA . ASP A 1 288 ? -24.004 6.862 15.246 1.00 69.50 288 ASP A CA 1
ATOM 2332 C C . ASP A 1 288 ? -24.139 6.697 13.719 1.00 69.50 288 ASP A C 1
ATOM 2334 O O . ASP A 1 288 ? -24.588 7.596 13.006 1.00 69.50 288 ASP A O 1
ATOM 2338 N N . LYS A 1 289 ? -23.660 5.551 13.210 1.00 65.94 289 LYS A N 1
ATOM 2339 C CA . LYS A 1 289 ? -23.614 5.197 11.774 1.00 65.94 289 LYS A CA 1
ATOM 2340 C C . LYS A 1 289 ? -22.896 6.195 10.841 1.00 65.94 289 LYS A C 1
ATOM 2342 O O . LYS A 1 289 ? -22.901 6.009 9.637 1.00 65.94 289 LYS A O 1
ATOM 2347 N N . GLY A 1 290 ? -22.201 7.192 11.378 1.00 63.88 290 GLY A N 1
ATOM 2348 C CA . GLY A 1 290 ? -21.478 8.219 10.624 1.00 63.88 290 GLY A CA 1
ATOM 2349 C C . GLY A 1 290 ? -22.168 9.585 10.582 1.00 63.88 290 GLY A C 1
ATOM 2350 O O . GLY A 1 290 ? -21.642 10.485 9.936 1.00 63.88 290 GLY A O 1
ATOM 2351 N N . THR A 1 291 ? -23.300 9.764 11.271 1.00 68.44 291 THR A N 1
ATOM 2352 C CA . THR A 1 291 ? -24.062 11.030 11.266 1.00 68.44 291 THR A CA 1
ATOM 2353 C C . THR A 1 291 ? -23.452 12.107 12.168 1.00 68.44 291 THR A C 1
ATOM 2355 O O . THR A 1 291 ? -23.581 13.302 11.900 1.00 68.44 291 THR A O 1
ATOM 2358 N N . VAL A 1 292 ? -22.760 11.704 13.238 1.00 74.81 292 VAL A N 1
ATOM 2359 C CA . VAL A 1 292 ? -22.132 12.632 14.186 1.00 74.81 292 VAL A CA 1
ATOM 2360 C C . VAL A 1 292 ? -20.721 12.975 13.715 1.00 74.81 292 VAL A C 1
ATOM 2362 O O . VAL A 1 292 ? -19.834 12.124 13.718 1.00 74.81 292 VAL A O 1
ATOM 2365 N N . MET A 1 293 ? -20.497 14.240 13.358 1.00 77.19 293 MET A N 1
ATOM 2366 C CA . MET A 1 293 ? -19.165 14.764 13.036 1.00 77.19 293 MET A CA 1
ATOM 2367 C C . MET A 1 293 ? -18.319 14.947 14.301 1.00 77.19 293 MET A C 1
ATOM 2369 O O . MET A 1 293 ? -18.845 15.256 15.371 1.00 77.19 293 MET A O 1
ATOM 2373 N N . TYR A 1 294 ? -16.994 14.816 14.187 1.00 80.62 294 TYR A N 1
ATOM 2374 C CA . TYR A 1 294 ? -16.080 14.994 15.323 1.00 80.62 294 TYR A CA 1
ATOM 2375 C C . TYR A 1 294 ? -16.199 16.368 15.976 1.00 80.62 294 TYR A C 1
ATOM 2377 O O . TYR A 1 294 ? -16.181 16.473 17.204 1.00 80.62 294 TYR A O 1
ATOM 2385 N N . ASP A 1 295 ? -16.360 17.412 15.163 1.00 80.69 295 ASP A N 1
ATOM 2386 C CA . ASP A 1 295 ? -16.459 18.779 15.664 1.00 80.69 295 ASP A CA 1
ATOM 2387 C C . ASP A 1 295 ? -17.730 19.024 16.483 1.00 80.69 295 ASP A C 1
ATOM 2389 O O . ASP A 1 295 ? -17.727 19.876 17.371 1.00 80.69 295 ASP A O 1
ATOM 2393 N N . ASN A 1 296 ? -18.753 18.185 16.299 1.00 82.69 296 ASN A N 1
ATOM 2394 C CA . ASN A 1 296 ? -19.985 18.215 17.083 1.00 82.69 296 ASN A CA 1
ATOM 2395 C C . ASN A 1 296 ? -19.845 17.509 18.442 1.00 82.69 296 ASN A C 1
ATOM 2397 O O . ASN A 1 296 ? -20.718 17.648 19.297 1.00 82.69 296 ASN A O 1
ATOM 2401 N N . ILE A 1 297 ? -18.763 16.756 18.675 1.00 83.19 297 ILE A N 1
ATOM 2402 C CA . ILE A 1 297 ? -18.509 16.105 19.964 1.00 83.19 297 ILE A CA 1
ATOM 2403 C C . ILE A 1 297 ? -17.961 17.163 20.937 1.00 83.19 297 ILE A C 1
ATOM 2405 O O . ILE A 1 297 ? -16.936 17.783 20.625 1.00 83.19 297 ILE A O 1
ATOM 2409 N N . PRO A 1 298 ? -18.567 17.376 22.121 1.00 87.06 298 PRO A N 1
ATOM 2410 C CA . PRO A 1 298 ? -18.057 18.328 23.105 1.00 87.06 298 PRO A CA 1
ATOM 2411 C C . PRO A 1 298 ? -16.605 18.028 23.485 1.00 87.06 298 PRO A C 1
ATOM 2413 O O . PRO A 1 298 ? -16.235 16.870 23.665 1.00 87.06 298 PRO A O 1
ATOM 2416 N N . LEU A 1 299 ? -15.769 19.060 23.648 1.00 84.44 299 LEU A N 1
ATOM 2417 C CA . LEU A 1 299 ? -14.334 18.890 23.925 1.00 84.44 299 LEU A CA 1
ATOM 2418 C C . LEU A 1 299 ? -14.066 18.017 25.167 1.00 84.44 299 LEU A C 1
ATOM 2420 O O . LEU A 1 299 ? -13.150 17.196 25.153 1.00 84.44 299 LEU A O 1
ATOM 2424 N N . ALA A 1 300 ? -14.900 18.146 26.204 1.00 85.19 300 ALA A N 1
ATOM 2425 C CA . ALA A 1 300 ? -14.843 17.324 27.416 1.00 85.19 300 ALA A CA 1
ATOM 2426 C C . ALA A 1 300 ? -15.055 15.820 27.143 1.00 85.19 300 ALA A C 1
ATOM 2428 O O . ALA A 1 300 ? -14.479 14.977 27.832 1.00 85.19 300 ALA A O 1
ATOM 2429 N N . ASP A 1 301 ? -15.806 15.483 26.093 1.00 84.81 301 ASP A N 1
ATOM 2430 C CA . ASP A 1 301 ? -16.152 14.111 25.714 1.00 84.81 301 ASP A CA 1
ATOM 2431 C C . ASP A 1 301 ? -15.188 13.511 24.679 1.00 84.81 301 ASP A C 1
ATOM 2433 O O . ASP A 1 301 ? -15.228 12.305 24.412 1.00 84.81 301 ASP A O 1
ATOM 2437 N N . ARG A 1 302 ? -14.243 14.303 24.146 1.00 85.38 302 ARG A N 1
ATOM 2438 C CA . ARG A 1 302 ? -13.219 13.875 23.167 1.00 85.38 302 ARG A CA 1
ATOM 2439 C C . ARG A 1 302 ? -12.092 13.028 23.779 1.00 85.38 302 ARG A C 1
ATOM 2441 O O . ARG A 1 302 ? -10.952 13.027 23.302 1.00 85.38 302 ARG A O 1
ATOM 2448 N N . SER A 1 303 ? -12.394 12.257 24.826 1.00 82.12 303 SER A N 1
ATOM 2449 C CA . SER A 1 303 ? -11.480 11.257 25.379 1.00 82.12 303 SER A CA 1
ATOM 2450 C C . SER A 1 303 ? -11.625 9.929 24.620 1.00 82.12 303 SER A C 1
ATOM 2452 O O . SER A 1 303 ? -12.311 8.988 25.020 1.00 82.12 303 SER A O 1
ATOM 2454 N N . PHE A 1 304 ? -10.939 9.824 23.480 1.00 87.75 304 PHE A N 1
ATOM 2455 C CA . PHE A 1 304 ? -10.854 8.591 22.679 1.00 87.75 304 PHE A CA 1
ATOM 2456 C C . PHE A 1 304 ? -9.857 7.589 23.278 1.00 87.75 304 PHE A C 1
ATOM 2458 O O . PHE A 1 304 ? -9.041 6.997 22.576 1.00 87.75 304 PHE A O 1
ATOM 2465 N N . LYS A 1 305 ? -9.908 7.402 24.603 1.00 90.81 305 LYS A N 1
ATOM 2466 C CA . LYS A 1 305 ? -9.067 6.428 25.304 1.00 90.81 305 LYS A CA 1
ATOM 2467 C C . LYS A 1 305 ? -9.339 5.021 24.765 1.00 90.81 305 LYS A C 1
ATOM 2469 O O . LYS A 1 305 ? -10.474 4.697 24.394 1.00 90.81 305 LYS A O 1
ATOM 2474 N N . MET A 1 306 ? -8.289 4.211 24.705 1.00 92.44 306 MET A N 1
ATOM 2475 C CA . MET A 1 306 ? -8.404 2.791 24.382 1.00 92.44 306 MET A CA 1
ATOM 2476 C C . MET A 1 306 ? -8.927 2.019 25.600 1.00 92.44 306 MET A C 1
ATOM 2478 O O . MET A 1 306 ? -8.697 2.479 26.722 1.00 92.44 306 MET A O 1
ATOM 2482 N N . PRO A 1 307 ? -9.630 0.887 25.399 1.00 96.06 307 PRO A N 1
ATOM 2483 C CA . PRO A 1 307 ? -10.091 0.054 26.504 1.00 96.06 307 PRO A CA 1
ATOM 2484 C C . PRO A 1 307 ? -8.929 -0.383 27.402 1.00 96.06 307 PRO A C 1
ATOM 2486 O O . PRO A 1 307 ? -7.865 -0.742 26.893 1.00 96.06 307 PRO A O 1
ATOM 2489 N N . SER A 1 308 ? -9.122 -0.349 28.720 1.00 96.56 308 SER A N 1
ATOM 2490 C CA . SER A 1 308 ? -8.102 -0.804 29.671 1.00 96.56 308 SER A CA 1
ATOM 2491 C C . SER A 1 308 ? -8.046 -2.334 29.761 1.00 96.56 308 SER A C 1
ATOM 2493 O O . SER A 1 308 ? -9.002 -3.029 29.410 1.00 96.56 308 SER A O 1
ATOM 2495 N N . ASP A 1 309 ? -6.936 -2.873 30.278 1.00 97.50 309 ASP A N 1
ATOM 2496 C CA . ASP A 1 309 ? -6.801 -4.310 30.558 1.00 97.50 309 ASP A CA 1
ATOM 2497 C C . ASP A 1 309 ? -7.953 -4.825 31.429 1.00 97.50 309 ASP A C 1
ATOM 2499 O O . ASP A 1 309 ? -8.556 -5.845 31.098 1.00 97.50 309 ASP A O 1
ATOM 2503 N N . ASP A 1 310 ? -8.301 -4.099 32.492 1.00 97.88 310 ASP A N 1
ATOM 2504 C CA . ASP A 1 310 ? -9.363 -4.487 33.424 1.00 97.88 310 ASP A CA 1
ATOM 2505 C C . ASP A 1 310 ? -10.740 -4.513 32.747 1.00 97.88 310 ASP A C 1
ATOM 2507 O O . ASP A 1 310 ? -11.512 -5.454 32.944 1.00 97.88 310 ASP A O 1
ATOM 2511 N N . GLU A 1 311 ? -11.037 -3.523 31.893 1.00 97.56 311 GLU A N 1
ATOM 2512 C CA . GLU A 1 311 ? -12.277 -3.483 31.108 1.00 97.56 311 GLU A CA 1
ATOM 2513 C C . GLU A 1 311 ? -12.382 -4.694 30.173 1.00 97.56 311 GLU A C 1
ATOM 2515 O O . GLU A 1 311 ? -13.441 -5.318 30.062 1.00 97.56 311 GLU A O 1
ATOM 2520 N N . ILE A 1 312 ? -11.276 -5.055 29.517 1.00 97.69 312 ILE A N 1
ATOM 2521 C CA . ILE A 1 312 ? -11.232 -6.183 28.583 1.00 97.69 312 ILE A CA 1
ATOM 2522 C C . ILE A 1 312 ? -11.383 -7.505 29.339 1.00 97.69 312 ILE A C 1
ATOM 2524 O O . ILE A 1 312 ? -12.184 -8.349 28.931 1.00 97.69 312 ILE A O 1
ATOM 2528 N N . GLN A 1 313 ? -10.668 -7.680 30.454 1.00 97.44 313 GLN A N 1
ATOM 2529 C CA . GLN A 1 313 ? -10.743 -8.885 31.286 1.00 97.44 313 GLN A CA 1
ATOM 2530 C C . GLN A 1 313 ? -12.145 -9.087 31.872 1.00 97.44 313 GLN A C 1
ATOM 2532 O O . GLN A 1 313 ? -12.660 -10.206 31.854 1.00 97.44 313 GLN A O 1
ATOM 2537 N N . ALA A 1 314 ? -12.812 -8.012 32.301 1.00 97.31 314 ALA A N 1
ATOM 2538 C CA . ALA A 1 314 ? -14.189 -8.064 32.793 1.00 97.31 314 ALA A CA 1
ATOM 2539 C C . ALA A 1 314 ? -15.209 -8.489 31.715 1.00 97.31 314 ALA A C 1
ATOM 2541 O O . ALA A 1 314 ? -16.284 -9.007 32.036 1.00 97.31 314 ALA A O 1
ATOM 2542 N N . GLU A 1 315 ? -14.895 -8.298 30.431 1.00 97.06 315 GLU A N 1
ATOM 2543 C CA . GLU A 1 315 ? -15.773 -8.659 29.312 1.00 97.06 315 GLU A CA 1
ATOM 2544 C C . GLU A 1 315 ? -15.579 -10.113 28.838 1.00 97.06 315 GLU A C 1
ATOM 2546 O O . GLU A 1 315 ? -16.500 -10.706 28.266 1.00 97.06 315 GLU A O 1
ATOM 2551 N N . ILE A 1 316 ? -14.421 -10.736 29.100 1.00 96.50 316 ILE A N 1
ATOM 2552 C CA . ILE A 1 316 ? -14.116 -12.112 28.659 1.00 96.50 316 ILE A CA 1
ATOM 2553 C C . ILE A 1 316 ? -15.155 -13.142 29.151 1.00 96.50 316 ILE A C 1
ATOM 2555 O O . ILE A 1 316 ? -15.644 -13.915 28.314 1.00 96.50 316 ILE A O 1
ATOM 2559 N N . PRO A 1 317 ? -15.573 -13.162 30.436 1.00 96.38 317 PRO A N 1
ATOM 2560 C CA . PRO A 1 317 ? -16.603 -14.093 30.905 1.00 96.38 317 PRO A CA 1
ATOM 2561 C C . PRO A 1 317 ? -17.941 -13.931 30.167 1.00 96.38 317 PRO A C 1
ATOM 2563 O O . PRO A 1 317 ? -18.613 -14.919 29.853 1.00 96.38 317 PRO A O 1
ATOM 2566 N N . LYS A 1 318 ? -18.312 -12.693 29.809 1.00 94.44 318 LYS A N 1
ATOM 2567 C CA . LYS A 1 318 ? -19.562 -12.390 29.087 1.00 94.44 318 LYS A CA 1
ATOM 2568 C C . LYS A 1 318 ? -19.533 -12.910 27.650 1.00 94.44 318 LYS A C 1
ATOM 2570 O O . LYS A 1 318 ? -20.554 -13.337 27.108 1.00 94.44 318 LYS A O 1
ATOM 2575 N N . LEU A 1 319 ? -18.358 -12.915 27.021 1.00 89.44 319 LEU A N 1
ATOM 2576 C CA . LEU A 1 319 ? -18.183 -13.482 25.686 1.00 89.44 319 LEU A CA 1
ATOM 2577 C C . LEU A 1 319 ? -18.378 -15.009 25.686 1.00 89.44 319 LEU A C 1
ATOM 2579 O O . LEU A 1 319 ? -18.915 -15.571 24.727 1.00 89.44 319 LEU A O 1
ATOM 2583 N N . GLN A 1 320 ? -17.956 -15.687 26.756 1.00 87.31 320 GLN A N 1
ATOM 2584 C CA . GLN A 1 320 ? -18.085 -17.139 26.892 1.00 87.31 320 GLN A CA 1
ATOM 2585 C C . GLN A 1 320 ? -19.543 -17.566 27.119 1.00 87.31 320 GLN A C 1
ATOM 2587 O O . GLN A 1 320 ? -20.011 -18.490 26.448 1.00 87.31 320 GLN A O 1
ATOM 2592 N N . SER A 1 321 ? -20.290 -16.848 27.965 1.00 89.31 321 SER A N 1
ATOM 2593 C CA . SER A 1 321 ? -21.708 -17.143 28.235 1.00 89.31 321 SER A CA 1
ATOM 2594 C C . SER A 1 321 ? -22.619 -16.924 27.017 1.00 89.31 321 SER A C 1
ATOM 2596 O O . SER A 1 321 ? -23.582 -17.659 26.800 1.00 89.31 321 SER A O 1
ATOM 2598 N N . ARG A 1 322 ? -22.295 -15.972 26.131 1.00 84.94 322 ARG A N 1
ATOM 2599 C CA . ARG A 1 322 ? -23.031 -15.799 24.861 1.00 84.94 322 ARG A CA 1
ATOM 2600 C C . ARG A 1 322 ? -22.890 -17.004 23.927 1.00 84.94 322 ARG A C 1
ATOM 2602 O O . ARG A 1 322 ? -23.841 -17.365 23.229 1.00 84.94 322 ARG A O 1
ATOM 2609 N N . LYS A 1 323 ? -21.716 -17.648 23.902 1.00 78.31 323 LYS A N 1
ATOM 2610 C CA . LYS A 1 323 ? -21.459 -18.812 23.035 1.00 78.31 323 LYS A CA 1
ATOM 2611 C C . LYS A 1 323 ? -22.218 -20.056 23.493 1.00 78.31 323 LYS A C 1
ATOM 2613 O O . LYS A 1 323 ? -22.667 -20.825 22.640 1.00 78.31 323 LYS A O 1
ATOM 2618 N N . THR A 1 324 ? -22.376 -20.259 24.800 1.00 78.75 324 THR A N 1
ATOM 2619 C CA . THR A 1 324 ? -23.137 -21.394 25.344 1.00 78.75 324 THR A CA 1
ATOM 2620 C C . THR A 1 324 ? -24.625 -21.261 25.021 1.00 78.75 324 THR A C 1
ATOM 2622 O O . THR A 1 324 ? -25.219 -22.213 24.514 1.00 78.75 324 THR A O 1
ATOM 2625 N N . ASN A 1 325 ? -25.196 -20.060 25.160 1.00 77.06 325 ASN A N 1
ATOM 2626 C CA . ASN A 1 325 ? -26.610 -19.807 24.859 1.00 77.06 325 ASN A CA 1
ATOM 2627 C C . ASN A 1 325 ? -26.951 -20.006 23.372 1.00 77.06 325 ASN A C 1
ATOM 2629 O O . ASN A 1 325 ? -27.965 -20.619 23.040 1.00 77.06 325 ASN A O 1
ATOM 2633 N N . LYS A 1 326 ? -26.077 -19.576 22.448 1.00 76.62 326 LYS A N 1
ATOM 2634 C CA . LYS A 1 326 ? -26.303 -19.781 21.003 1.00 76.62 326 LYS A CA 1
ATOM 2635 C C . LYS A 1 326 ? -26.274 -21.267 20.609 1.00 76.62 326 LYS A C 1
ATOM 2637 O O . LYS A 1 326 ? -27.007 -21.675 19.711 1.00 76.62 326 LYS A O 1
ATOM 2642 N N . LYS A 1 327 ? -25.459 -22.091 21.285 1.00 75.19 327 LYS A N 1
ATOM 2643 C CA . LYS A 1 327 ? -25.439 -23.553 21.082 1.00 75.19 327 LYS A CA 1
ATOM 2644 C C . LYS A 1 327 ? -26.688 -24.238 21.642 1.00 75.19 327 LYS A C 1
ATOM 2646 O O . LYS A 1 327 ? -27.154 -25.188 21.020 1.00 75.19 327 LYS A O 1
ATOM 2651 N N . ALA A 1 328 ? -27.224 -23.761 22.767 1.00 74.38 328 ALA A N 1
ATOM 2652 C CA . ALA A 1 328 ? -28.469 -24.277 23.335 1.00 74.38 328 ALA A CA 1
ATOM 2653 C C . ALA A 1 328 ? -29.657 -24.033 22.388 1.00 74.38 328 ALA A C 1
ATOM 2655 O O . ALA A 1 328 ? -30.361 -24.979 22.048 1.00 74.38 328 ALA A O 1
ATOM 2656 N N . ASN A 1 329 ? -29.792 -22.818 21.843 1.00 70.94 329 ASN A N 1
ATOM 2657 C CA . ASN A 1 329 ? -30.889 -22.487 20.923 1.00 70.94 329 ASN A CA 1
ATOM 2658 C C . ASN A 1 329 ? -30.816 -23.208 19.567 1.00 70.94 329 ASN A C 1
ATOM 2660 O O . ASN A 1 329 ? -31.847 -23.424 18.944 1.00 70.94 329 ASN A O 1
ATOM 2664 N N . LYS A 1 330 ? -29.625 -23.609 19.099 1.00 77.75 330 LYS A N 1
ATOM 2665 C CA . LYS A 1 330 ? -29.483 -24.370 17.842 1.00 77.75 330 LYS A CA 1
ATOM 2666 C C . LYS A 1 330 ? -29.801 -25.866 18.003 1.00 77.75 330 LYS A C 1
ATOM 2668 O O . LYS A 1 330 ? -29.951 -26.559 17.003 1.00 77.75 330 LYS A O 1
ATOM 2673 N N . LYS A 1 331 ? -29.866 -26.380 19.239 1.00 68.75 331 LYS A N 1
ATOM 2674 C CA . LYS A 1 331 ? -30.124 -27.801 19.530 1.00 68.75 331 LYS A CA 1
ATOM 2675 C C . LYS A 1 331 ? -31.598 -28.146 19.723 1.00 68.75 331 LYS A C 1
ATOM 2677 O O . LYS A 1 331 ? -31.885 -29.330 19.851 1.00 68.75 331 LYS A O 1
ATOM 2682 N N . THR A 1 332 ? -32.513 -27.179 19.722 1.00 57.69 332 THR A N 1
ATOM 2683 C CA . THR A 1 332 ? -33.952 -27.457 19.676 1.00 57.69 332 THR A CA 1
ATOM 2684 C C . THR A 1 332 ? -34.292 -27.890 18.247 1.00 57.69 332 THR A C 1
ATOM 2686 O O . THR A 1 332 ? -34.275 -27.045 17.350 1.00 57.69 332 THR A O 1
ATOM 2689 N N . PRO A 1 333 ? -34.525 -29.187 17.971 1.00 59.00 333 PRO A N 1
ATOM 2690 C CA . PRO A 1 333 ? -34.912 -29.618 16.639 1.00 59.00 333 PRO A CA 1
ATOM 2691 C C . PRO A 1 333 ? -36.314 -29.072 16.389 1.00 59.00 333 PRO A C 1
ATOM 2693 O O . PRO A 1 333 ? -37.179 -29.197 17.261 1.00 59.00 333 PRO A O 1
ATOM 2696 N N . ASN A 1 334 ? -36.543 -28.482 15.216 1.00 57.28 334 ASN A N 1
ATOM 2697 C CA . ASN A 1 334 ? -37.899 -28.235 14.738 1.00 57.28 334 ASN A CA 1
ATOM 2698 C C . ASN A 1 334 ? -38.596 -29.599 14.670 1.00 57.28 334 ASN A C 1
ATOM 2700 O O . ASN A 1 334 ? -38.331 -30.388 13.766 1.00 57.28 334 ASN A O 1
ATOM 2704 N N . LYS A 1 335 ? -39.421 -29.903 15.675 1.00 56.66 335 LYS A N 1
ATOM 2705 C CA . LYS A 1 335 ? -40.389 -30.991 15.607 1.00 56.66 335 LYS A CA 1
ATOM 2706 C C . LYS A 1 335 ? -41.511 -30.501 14.697 1.00 56.66 335 LYS A C 1
ATOM 2708 O O . LYS A 1 335 ? -42.438 -29.866 15.187 1.00 56.66 335 LYS A O 1
ATOM 2713 N N . ASN A 1 336 ? -41.361 -30.753 13.401 1.00 55.56 336 ASN A N 1
ATOM 2714 C CA . ASN A 1 336 ? -42.475 -30.826 12.464 1.00 55.56 336 ASN A CA 1
ATOM 2715 C C . ASN A 1 336 ? -42.651 -32.280 12.057 1.00 55.56 336 ASN A C 1
ATOM 2717 O O . ASN A 1 336 ? -41.610 -32.918 11.769 1.00 55.56 336 ASN A O 1
#

Organism: Melampsora larici-populina (strain 98AG31 / pathotype 3-4-7) (NCBI:txid747676)